Protein 8T0B (pdb70)

Nearest PDB structures (foldseek):
  8t0b-assembly1_A  TM=1.008E+00  e=2.979E-22  Burkholderia pseudomallei
  8t1m-assembly2_B  TM=9.974E-01  e=6.325E-20  Burkholderia pseudomallei
  2zf4-assembly1_B  TM=2.669E-01  e=3.708E+00  Chromobacterium violaceum
  2zf4-assembly3_F  TM=2.488E-01  e=2.697E+00  Chromobacterium violaceum
  2zf3-assembly3_F  TM=2.404E-01  e=3.162E+00  Chromobacterium violaceum

Secondary structure (DSSP, 8-state):
--TTEEEEEEEES---TT--EEEEEEEEETTTTEEEEEEEEEESSSSPEEEEEEEEEEEEEE--EEEEEEEEESS-TTS-PPP-EEEEEEEETTSSEEEEEEEEEETTEEEEEEEEEEEE-/----EEEEEEES---TTS-EEEEEEEEETTTTEEEEEEEEEE-SSSPEEEEEEEEEEEEEE--EEEEEEEEESS-TTS-PPP-EEEEEEEETTSSEEEEEEEEEETTEEEEEEEEEEEE-

Solvent-accessible surface area: 12680 Å² total; per-residue (Å²): 64,66,53,20,13,78,44,17,126,8,64,0,18,62,74,113,135,45,26,37,86,1,21,0,56,2,12,9,23,62,110,68,88,26,4,6,9,86,2,29,2,40,51,101,53,103,116,121,34,114,25,89,5,37,0,42,24,52,32,71,112,119,179,69,73,25,42,7,54,6,66,0,1,112,44,0,72,102,39,153,54,113,45,16,0,91,8,39,2,72,2,135,34,83,15,121,62,13,65,2,37,6,104,19,60,39,150,61,46,96,67,79,19,70,109,13,71,3,49,27,110,78,66,90,34,87,57,29,106,12,58,1,15,61,69,115,140,45,30,28,88,2,24,0,40,3,3,11,30,71,118,64,93,21,4,3,6,83,2,30,1,46,50,95,53,103,121,105,28,118,21,103,5,40,0,32,24,47,43,60,112,125,175,69,68,24,41,8,40,8,66,0,1,104,42,0,78,102,39,154,48,103,45,18,0,90,3,70,2,66,0,125,35,67,12,130,59,12,65,1,37,7,105,13,66,25,153,57,55,85,67,78,20,71,106,12,70,5,48,29,102

Foldseek 3Di:
DDPQKDWWWKWWAQPDAQTKIKIWTWIARRPVQKIWTKIWIWGPDPPTGTDIWTKIFGWDQDPHWIKTWMWTDPPDDVDPGDTFKIKIWTATNVNAKGWMKMWGDDPNDIDIDGTTIMGID/DDDKDWWWKWWAQPDAQTKIKIWTWIADVPQQKIWTKIFIWGPDVVIDTDIWTKIFGWDCDPHWIKTWIWTAHPDDVDPGDTFKTKIFTATNVNAKGWMKMWGDDPHDIDIDGTTIMGID

Sequence (241 aa):
LRVGLFPVRYLVGTGLPGAPQLVLDLMVDTVDHSVVGRAAVSQAVSPPLNFHADVWGSYVFRLAIVQISLQGNQGGPQSNSMITFYGELLLKGDGKTGVASYRYYSNGSWHEVENVPVKADLRVLFPVRYLVGTGLPGAPQLVLDLMVDTVDHSVVGRAAVSQAVSPPLNFHADVWGSYVFRLAIVQISLQGNQGGPQSNSMITFYGELLLKGDGKTGVASYRYYSNGSWHEVENVPVKAD

Organism: Burkholderia pseudomallei (strain K96243) (NCBI:txid272560)

Radius of gyration: 20.26 Å; Cα contacts (8 Å, |Δi|>4): 672; chains: 2; bounding box: 52×37×64 Å

InterPro domains:
  IPR014992 Domain of unknown function DUF1842 [PF08896] (7-124)
  IPR014994 Domain of unknown function DUF1843 [PF08898] (159-210)

Structure (mmCIF, N/CA/C/O backbone):
data_8T0B
#
_entry.id   8T0B
#
_cell.length_a   39.470
_cell.length_b   40.430
_cell.length_c   78.490
_cell.angle_alpha   90.00
_cell.angle_beta   97.01
_cell.angle_gamma   90.00
#
_symmetry.space_group_name_H-M   'P 1 21 1'
#
loop_
_entity.id
_entity.type
_entity.pdbx_description
1 polymer 'DUF1842 domain-containing protein'
2 water water
#
loop_
_atom_site.group_PDB
_atom_site.id
_atom_site.type_symbol
_atom_site.label_atom_id
_atom_site.label_alt_id
_atom_site.label_comp_id
_atom_site.label_asym_id
_atom_site.label_entity_id
_atom_site.label_seq_id
_atom_site.pdbx_PDB_ins_code
_atom_site.Cartn_x
_atom_site.Cartn_y
_atom_site.Cartn_z
_atom_site.occupancy
_atom_site.B_iso_or_equiv
_atom_site.auth_seq_id
_atom_site.auth_comp_id
_atom_site.auth_asym_id
_atom_site.auth_atom_id
_atom_site.pdbx_PDB_model_num
ATOM 1 N N . LEU A 1 5 ? -10.350 -19.671 -17.312 1.00 57.81 5 LEU A N 1
ATOM 2 C CA . LEU A 1 5 ? -10.834 -20.284 -16.078 1.00 57.79 5 LEU A CA 1
ATOM 3 C C . LEU A 1 5 ? -9.715 -20.737 -15.120 1.00 58.23 5 LEU A C 1
ATOM 4 O O . LEU A 1 5 ? -10.009 -21.123 -13.983 1.00 58.33 5 LEU A O 1
ATOM 6 N N . ARG A 1 6 ? -8.451 -20.698 -15.553 1.00 57.08 6 ARG A N 1
ATOM 7 C CA . ARG A 1 6 ? -7.326 -21.059 -14.695 1.00 57.66 6 ARG A CA 1
ATOM 8 C C . ARG A 1 6 ? -6.569 -19.801 -14.266 1.00 57.91 6 ARG A C 1
ATOM 9 O O . ARG A 1 6 ? -6.689 -18.735 -14.879 1.00 57.84 6 ARG A O 1
ATOM 11 N N . VAL A 1 7 ? -5.787 -19.926 -13.194 1.00 57.28 7 VAL A N 1
ATOM 12 C CA . VAL A 1 7 ? -4.997 -18.800 -12.694 1.00 57.37 7 VAL A CA 1
ATOM 13 C C . VAL A 1 7 ? -3.702 -18.703 -13.489 1.00 57.16 7 VAL A C 1
ATOM 14 O O . VAL A 1 7 ? -2.913 -19.650 -13.524 1.00 57.06 7 VAL A O 1
ATOM 18 N N . GLY A 1 8 ? -3.471 -17.548 -14.106 1.00 57.50 8 GLY A N 1
ATOM 19 C CA . GLY A 1 8 ? -2.292 -17.359 -14.929 1.00 57.15 8 GLY A CA 1
ATOM 20 C C . GLY A 1 8 ? -2.533 -16.459 -16.127 1.00 56.48 8 GLY A C 1
ATOM 21 O O . GLY A 1 8 ? -1.641 -16.274 -16.962 1.00 56.31 8 GLY A O 1
ATOM 22 N N . LEU A 1 9 ? -3.730 -15.882 -16.201 1.00 55.76 9 LEU A N 1
ATOM 23 C CA . LEU A 1 9 ? -4.200 -15.107 -17.344 1.00 55.06 9 LEU A CA 1
ATOM 24 C C . LEU A 1 9 ? -4.269 -13.627 -17.006 1.00 54.08 9 LEU A C 1
ATOM 25 O O . LEU A 1 9 ? -4.619 -13.259 -15.880 1.00 53.82 9 LEU A O 1
ATOM 30 N N . PHE A 1 10 ? -3.921 -12.780 -17.974 1.00 52.61 10 PHE A N 1
ATOM 31 C CA . PHE A 1 10 ? -4.203 -11.360 -17.825 1.00 51.33 10 PHE A CA 1
ATOM 32 C C . PHE A 1 10 ? -4.469 -10.729 -19.187 1.00 50.63 10 PHE A C 1
ATOM 33 O O . PHE A 1 10 ? -3.964 -11.214 -20.208 1.00 51.29 10 PHE A O 1
ATOM 41 N N . PRO A 1 11 ? -5.250 -9.653 -19.233 1.00 51.39 11 PRO A N 1
ATOM 42 C CA . PRO A 1 11 ? -5.455 -8.950 -20.496 1.00 51.11 11 PRO A CA 1
ATOM 43 C C . PRO A 1 11 ? -4.411 -7.865 -20.691 1.00 51.06 11 PRO A C 1
ATOM 44 O O . PRO A 1 11 ? -3.767 -7.392 -19.750 1.00 50.93 11 PRO A O 1
ATOM 48 N N . VAL A 1 12 ? -4.271 -7.457 -21.946 1.00 48.48 12 VAL A N 1
ATOM 49 C CA . VAL A 1 12 ? -3.446 -6.314 -22.267 1.00 48.88 12 VAL A CA 1
ATOM 50 C C . VAL A 1 12 ? -3.884 -5.808 -23.625 1.00 49.49 12 VAL A C 1
ATOM 51 O O . VAL A 1 12 ? -4.239 -6.586 -24.517 1.00 49.37 12 VAL A O 1
ATOM 55 N N . ARG A 1 13 ? -3.843 -4.498 -23.770 1.00 48.48 13 ARG A N 1
ATOM 56 C CA . ARG A 1 13 ? -4.210 -3.799 -24.983 1.00 49.12 13 ARG A CA 1
ATOM 57 C C . ARG A 1 13 ? -2.961 -3.121 -25.519 1.00 49.72 13 ARG A C 1
ATOM 58 O O . ARG A 1 13 ? -2.278 -2.394 -24.783 1.00 50.23 13 ARG A O 1
ATOM 66 N N . TYR A 1 14 ? -2.652 -3.361 -26.786 1.00 47.54 14 TYR A N 1
ATOM 67 C CA . TYR A 1 14 ? -1.520 -2.712 -27.428 1.00 47.72 14 TYR A CA 1
ATOM 68 C C . TYR A 1 14 ? -2.012 -1.851 -28.581 1.00 48.36 14 TYR A C 1
ATOM 69 O O . TYR A 1 14 ? -2.813 -2.310 -29.404 1.00 48.27 14 TYR A O 1
ATOM 78 N N . LEU A 1 15 ? -1.512 -0.614 -28.637 1.00 46.71 15 LEU A N 1
ATOM 79 C CA . LEU A 1 15 ? -1.704 0.280 -29.767 1.00 47.23 15 LEU A CA 1
ATOM 80 C C . LEU A 1 15 ? -0.419 0.262 -30.585 1.00 47.25 15 LEU A C 1
ATOM 81 O O . LEU A 1 15 ? 0.642 0.685 -30.104 1.00 47.11 15 LEU A O 1
ATOM 86 N N . VAL A 1 16 ? -0.516 -0.225 -31.813 1.00 45.02 16 VAL A N 1
ATOM 87 C CA . VAL A 1 16 ? 0.637 -0.437 -32.675 1.00 44.90 16 VAL A CA 1
ATOM 88 C C . VAL A 1 16 ? 0.551 0.557 -33.828 1.00 45.47 16 VAL A C 1
ATOM 89 O O . VAL A 1 16 ? -0.409 0.533 -34.604 1.00 46.29 16 VAL A O 1
ATOM 93 N N . GLY A 1 17 ? 1.532 1.435 -33.931 1.00 44.71 17 GLY A N 1
ATOM 94 C CA . GLY A 1 17 ? 1.563 2.402 -35.014 1.00 45.53 17 GLY A CA 1
ATOM 95 C C . GLY A 1 17 ? 2.366 3.639 -34.660 1.00 45.48 17 GLY A C 1
ATOM 96 O O . GLY A 1 17 ? 2.653 3.935 -33.504 1.00 45.47 17 GLY A O 1
ATOM 97 N N . THR A 1 18 ? 2.727 4.389 -35.703 1.00 46.30 18 THR A N 1
ATOM 98 C CA . THR A 1 18 ? 3.446 5.646 -35.513 1.00 46.01 18 THR A CA 1
ATOM 99 C C . THR A 1 18 ? 2.551 6.720 -34.913 1.00 46.14 18 THR A C 1
ATOM 100 O O . THR A 1 18 ? 3.040 7.611 -34.211 1.00 45.99 18 THR A O 1
ATOM 104 N N . GLY A 1 19 ? 1.239 6.623 -35.120 1.00 46.32 19 GLY A N 1
ATOM 105 C CA . GLY A 1 19 ? 0.334 7.629 -34.617 1.00 46.39 19 GLY A CA 1
ATOM 106 C C . GLY A 1 19 ? 0.282 8.886 -35.454 1.00 46.24 19 GLY A C 1
ATOM 107 O O . GLY A 1 19 ? -0.266 9.891 -35.005 1.00 46.12 19 GLY A O 1
ATOM 108 N N . LEU A 1 20 ? 0.874 8.864 -36.622 1.00 46.20 20 LEU A N 1
ATOM 109 C CA . LEU A 1 20 ? 0.949 9.969 -37.565 1.00 46.13 20 LEU A CA 1
ATOM 110 C C . LEU A 1 20 ? -0.336 10.049 -38.381 1.00 46.90 20 LEU A C 1
ATOM 111 O O . LEU A 1 20 ? -0.924 9.016 -38.700 1.00 46.62 20 LEU A O 1
ATOM 116 N N . PRO A 1 21 ? -0.795 11.262 -38.706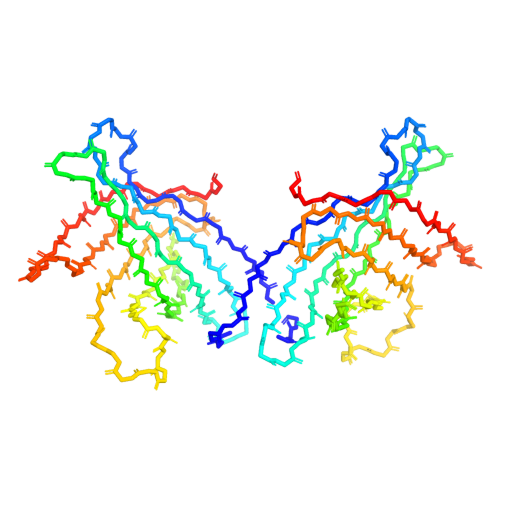 1.00 48.54 21 PRO A N 1
ATOM 117 C CA . PRO A 1 21 ? -1.990 11.409 -39.542 1.00 49.67 21 PRO A CA 1
ATOM 118 C C . PRO A 1 21 ? -1.910 10.558 -40.795 1.00 49.45 21 PRO A C 1
ATOM 119 O O . PRO A 1 21 ? -0.917 10.577 -41.521 1.00 49.43 21 PRO A O 1
ATOM 123 N N . GLY A 1 22 ? -2.959 9.786 -41.045 1.00 49.50 22 GLY A N 1
ATOM 124 C CA . GLY A 1 22 ? -3.014 9.018 -42.263 1.00 49.92 22 GLY A CA 1
ATOM 125 C C . GLY A 1 22 ? -2.283 7.703 -42.216 1.00 50.36 22 GLY A C 1
ATOM 126 O O . GLY A 1 22 ? -2.367 6.937 -43.182 1.00 51.26 22 GLY A O 1
ATOM 127 N N . ALA A 1 23 ? -1.571 7.413 -41.132 1.00 49.61 23 ALA A N 1
ATOM 128 C CA . ALA A 1 23 ? -0.808 6.184 -40.983 1.00 49.97 23 ALA A CA 1
ATOM 129 C C . ALA A 1 23 ? -1.686 5.022 -40.496 1.00 50.35 23 ALA A C 1
ATOM 130 O O . ALA A 1 23 ? -2.690 5.238 -39.812 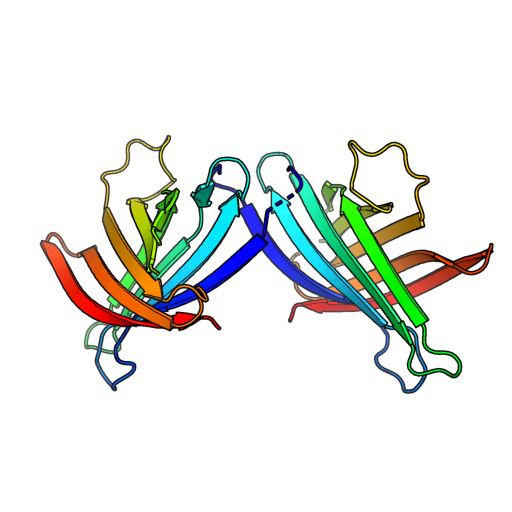1.00 50.05 23 ALA A O 1
ATOM 132 N N . PRO A 1 24 ? -1.321 3.776 -40.812 1.00 50.04 24 PRO A N 1
ATOM 133 C CA . PRO A 1 24 ? -2.114 2.634 -40.330 1.00 50.58 24 PRO A CA 1
ATOM 134 C C . PRO A 1 24 ? -2.070 2.519 -38.814 1.00 49.75 24 PRO A C 1
ATOM 135 O O . PRO A 1 24 ? -1.087 2.892 -38.165 1.00 49.08 24 PRO A O 1
ATOM 139 N N . GLN A 1 25 ? -3.164 2.014 -38.247 1.00 49.30 25 GLN A N 1
ATOM 140 C CA . GLN A 1 25 ? -3.264 1.810 -36.810 1.00 48.93 25 GLN A CA 1
ATOM 141 C C . GLN A 1 25 ? -3.772 0.406 -36.521 1.00 48.99 25 GLN A C 1
ATOM 142 O O . GLN A 1 25 ? -4.834 0.007 -37.017 1.00 49.42 25 GLN A O 1
ATOM 148 N N . LEU A 1 26 ? -3.023 -0.335 -35.704 1.00 45.40 26 LEU A N 1
ATOM 149 C CA . LEU A 1 26 ? -3.421 -1.662 -35.265 1.00 45.14 26 LEU A CA 1
ATOM 150 C C . LEU A 1 26 ? -3.705 -1.625 -33.773 1.00 44.38 26 LEU A C 1
ATOM 151 O O . LEU A 1 26 ? -2.865 -1.189 -32.975 1.00 43.67 26 LEU A O 1
ATOM 156 N N . VAL A 1 27 ? -4.875 -2.110 -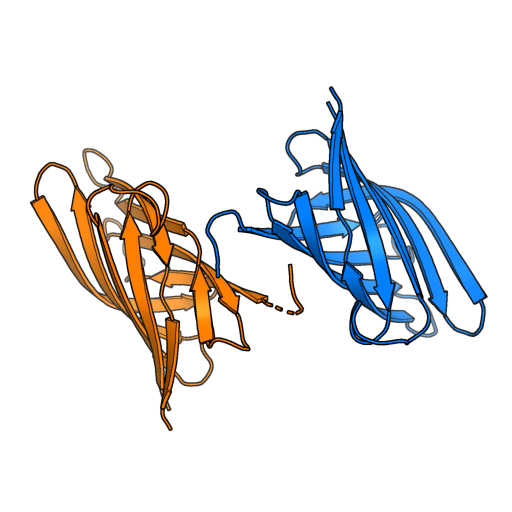33.392 1.00 45.60 27 VAL A N 1
ATOM 157 C CA . VAL A 1 27 ? -5.224 -2.279 -31.992 1.00 44.84 27 VAL A CA 1
ATOM 158 C C . VAL A 1 27 ? -5.324 -3.783 -31.735 1.00 44.50 27 VAL A C 1
ATOM 159 O O . VAL A 1 27 ? -6.033 -4.496 -32.456 1.00 44.77 27 VAL A O 1
ATOM 163 N N . LEU A 1 28 ? -4.563 -4.271 -30.758 1.00 45.11 28 LEU A N 1
ATOM 164 C CA . LEU A 1 28 ? -4.609 -5.669 -30.323 1.00 45.07 28 LEU A CA 1
ATOM 165 C C . LEU A 1 28 ? -5.165 -5.719 -28.913 1.00 44.27 28 LEU A C 1
ATOM 166 O O . LEU A 1 28 ? -4.605 -5.102 -27.996 1.00 43.75 28 LEU A O 1
ATOM 171 N N . ASP A 1 29 ? -6.260 -6.437 -28.753 1.00 47.70 29 ASP A N 1
ATOM 172 C CA . ASP A 1 29 ? -6.819 -6.750 -27.449 1.00 47.26 29 ASP A CA 1
ATOM 173 C C . ASP A 1 29 ? -6.463 -8.214 -27.186 1.00 47.22 29 ASP A C 1
ATOM 174 O O . ASP A 1 29 ? -7.041 -9.115 -27.802 1.00 47.67 29 ASP A O 1
ATOM 179 N N . LEU A 1 30 ? -5.522 -8.449 -26.280 1.00 46.59 30 LEU A N 1
ATOM 180 C CA . LEU A 1 30 ? -4.910 -9.753 -26.102 1.00 47.11 30 LEU A CA 1
ATOM 181 C C . LEU A 1 30 ? -5.219 -10.353 -24.741 1.00 47.00 30 LEU A C 1
ATOM 182 O O . LEU A 1 30 ? -5.398 -9.633 -23.757 1.00 46.30 30 LEU A O 1
ATOM 187 N N . MET A 1 31 ? -5.299 -11.686 -24.713 1.00 51.01 31 MET A N 1
ATOM 188 C CA . MET A 1 31 ? -5.295 -12.482 -23.493 1.00 51.21 31 MET A CA 1
ATOM 189 C C . MET A 1 31 ? -4.023 -13.301 -23.450 1.00 52.15 31 MET A C 1
ATOM 190 O O . MET A 1 31 ? -3.684 -13.969 -24.429 1.00 52.27 31 MET A O 1
ATOM 195 N N . VAL A 1 32 ? -3.337 -13.270 -22.318 1.00 51.33 32 VAL A N 1
ATOM 196 C CA . VAL A 1 32 ? -2.030 -13.899 -22.187 1.00 51.76 32 VAL A CA 1
ATOM 197 C C . VAL A 1 32 ? -2.123 -14.967 -21.109 1.00 52.28 32 VAL A C 1
ATOM 198 O O . VAL A 1 32 ? -2.538 -14.681 -19.983 1.00 52.29 32 VAL A O 1
ATOM 202 N N . ASP A 1 33 ? -1.733 -16.185 -21.445 1.00 53.21 33 ASP A N 1
ATOM 203 C CA . ASP A 1 33 ? -1.663 -17.260 -20.466 1.00 53.91 33 ASP A CA 1
ATOM 204 C C . ASP A 1 33 ? -0.204 -17.428 -20.057 1.00 54.06 33 ASP A C 1
ATOM 205 O O . ASP A 1 33 ? 0.599 -17.977 -20.816 1.00 54.00 33 ASP A O 1
ATOM 210 N N . THR A 1 34 ? 0.139 -16.966 -18.853 1.00 55.16 34 THR A N 1
ATOM 211 C CA . THR A 1 34 ? 1.529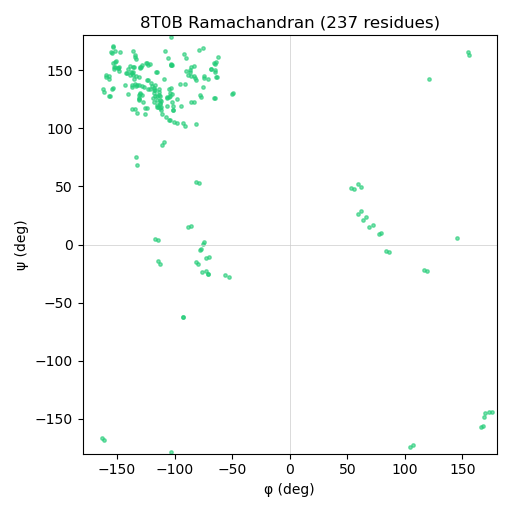 -17.069 -18.406 1.00 55.48 34 THR A CA 1
ATOM 212 C C . THR A 1 34 ? 1.929 -18.484 -18.010 1.00 55.34 34 THR A C 1
ATOM 213 O O . THR A 1 34 ? 3.045 -18.657 -17.528 1.00 55.09 34 THR A O 1
ATOM 217 N N . VAL A 1 35 ? 1.064 -19.485 -18.131 1.00 55.66 35 VAL A N 1
ATOM 218 C CA . VAL A 1 35 ? 1.498 -20.851 -17.853 1.00 55.42 35 VAL A CA 1
ATOM 219 C C . VAL A 1 35 ? 1.949 -21.495 -19.156 1.00 55.08 35 VAL A C 1
ATOM 220 O O . VAL A 1 35 ? 3.125 -21.837 -19.313 1.00 54.83 35 VAL A O 1
ATOM 224 N N . ASP A 1 36 ? 1.030 -21.635 -20.112 1.00 54.46 36 ASP A N 1
ATOM 225 C CA . ASP A 1 36 ? 1.356 -22.226 -21.407 1.00 54.04 36 ASP A CA 1
ATOM 226 C C . ASP A 1 36 ? 2.089 -21.264 -22.334 1.00 53.88 36 ASP A C 1
ATOM 227 O O . ASP A 1 36 ? 2.497 -21.678 -23.424 1.00 53.45 36 ASP A O 1
ATOM 229 N N . HIS A 1 37 ? 2.273 -20.008 -21.930 1.00 52.37 37 HIS A N 1
ATOM 230 C CA . HIS A 1 37 ? 2.845 -18.969 -22.791 1.00 52.38 37 HIS A CA 1
ATOM 231 C C . HIS A 1 37 ? 1.988 -18.713 -24.034 1.00 52.18 37 HIS A C 1
ATOM 232 O O . HIS A 1 37 ? 2.502 -18.337 -25.087 1.00 52.01 37 HIS A O 1
ATOM 239 N N . SER A 1 38 ? 0.679 -18.928 -23.945 1.00 50.57 38 SER A N 1
ATOM 240 C CA . SER A 1 38 ? -0.190 -18.793 -25.107 1.00 50.60 38 SER A CA 1
ATOM 241 C C . SER A 1 38 ? -0.949 -17.475 -25.049 1.00 50.53 38 SER A C 1
ATOM 242 O O . SER A 1 38 ? -1.166 -16.910 -23.975 1.00 50.54 38 SER A O 1
ATOM 245 N N . VAL A 1 39 ? -1.345 -16.986 -26.229 1.00 47.58 39 VAL A N 1
ATOM 246 C CA . VAL A 1 39 ? -1.999 -15.683 -26.382 1.00 47.33 39 VAL A CA 1
ATOM 247 C C . VAL A 1 39 ? -3.204 -15.830 -27.309 1.00 47.36 39 VAL A C 1
ATOM 248 O O . VAL A 1 39 ? -3.125 -16.521 -28.331 1.00 47.40 39 VAL A O 1
ATOM 252 N N . VAL A 1 40 ? -4.318 -15.183 -26.951 1.00 47.20 40 VAL A N 1
ATOM 253 C CA . VAL A 1 40 ? -5.504 -15.140 -27.804 1.00 47.57 40 VAL A CA 1
ATOM 254 C C . VAL A 1 40 ? -6.129 -13.746 -27.733 1.00 46.95 40 VAL A C 1
ATOM 255 O O . VAL A 1 40 ? -5.990 -13.027 -26.736 1.00 46.29 40 VAL A O 1
ATOM 259 N N . GLY A 1 41 ? -6.787 -13.341 -28.816 1.00 44.85 41 GLY A N 1
ATOM 260 C CA . GLY A 1 41 ? -7.469 -12.057 -28.787 1.00 44.60 41 GLY A CA 1
ATOM 261 C C . GLY A 1 41 ? -7.947 -11.593 -30.148 1.00 45.05 41 GLY A C 1
ATOM 262 O O . GLY A 1 41 ? -8.283 -12.403 -31.020 1.00 45.37 41 GLY A O 1
ATOM 263 N N . ARG A 1 42 ? -7.947 -10.267 -30.318 1.00 44.77 42 ARG A N 1
ATOM 264 C CA . ARG A 1 42 ? -8.508 -9.612 -31.491 1.00 45.29 42 ARG A CA 1
ATOM 265 C C . ARG A 1 42 ? -7.549 -8.552 -32.026 1.00 45.85 42 ARG A C 1
ATOM 266 O O . ARG A 1 42 ? -6.856 -7.862 -31.271 1.00 45.07 42 ARG A O 1
ATOM 270 N N . ALA A 1 43 ? -7.549 -8.417 -33.347 1.00 43.83 43 ALA A N 1
ATOM 271 C CA . ALA A 1 43 ? -6.769 -7.426 -34.058 1.00 44.19 43 ALA A CA 1
ATOM 272 C C . ALA A 1 43 ? -7.723 -6.561 -34.862 1.00 45.10 43 ALA A C 1
ATOM 273 O O . ALA A 1 43 ? -8.618 -7.080 -35.543 1.00 45.54 43 ALA A O 1
ATOM 275 N N . ALA A 1 44 ? -7.532 -5.247 -34.791 1.00 45.09 44 ALA A N 1
ATOM 276 C CA . ALA A 1 44 ? -8.286 -4.323 -35.629 1.00 45.91 44 ALA A CA 1
ATOM 277 C C . ALA A 1 44 ? -7.298 -3.369 -36.268 1.00 46.33 44 ALA A C 1
ATOM 278 O O . ALA A 1 44 ? -6.510 -2.730 -35.567 1.00 45.68 44 ALA A O 1
ATOM 280 N N . VAL A 1 45 ? -7.338 -3.285 -37.591 1.00 47.64 45 VAL A N 1
ATOM 281 C CA . VAL A 1 45 ? -6.468 -2.412 -38.357 1.00 48.21 45 VAL A CA 1
ATOM 282 C C . VAL A 1 45 ? -7.350 -1.380 -39.035 1.00 48.56 45 VAL A C 1
ATOM 283 O O . VAL A 1 45 ? -8.306 -1.732 -39.740 1.00 48.84 45 VAL A O 1
ATOM 287 N N . SER A 1 46 ? -7.062 -0.113 -38.798 1.00 51.80 46 SER A N 1
ATOM 288 C CA . SER A 1 46 ? -7.810 0.932 -39.462 1.00 52.05 46 SER A CA 1
ATOM 289 C C . SER A 1 46 ? -6.826 1.976 -39.944 1.00 52.03 46 SER A C 1
ATOM 290 O O . SER A 1 46 ? -5.646 1.974 -39.577 1.00 51.88 46 SER A O 1
ATOM 293 N N . GLN A 1 47 ? -7.326 2.843 -40.811 1.00 54.56 47 GLN A N 1
ATOM 294 C CA . GLN A 1 47 ? -6.538 3.918 -41.377 1.00 54.37 47 GLN A CA 1
ATOM 295 C C . GLN A 1 47 ? -7.524 4.983 -41.812 1.00 54.27 47 GLN A C 1
ATOM 296 O O . GLN A 1 47 ? -8.487 4.674 -42.524 1.00 54.64 47 GLN A O 1
ATOM 302 N N . ALA A 1 48 ? -7.297 6.222 -41.372 1.00 58.89 48 ALA A N 1
ATOM 303 C CA . ALA A 1 48 ? -8.210 7.308 -41.689 1.00 58.64 48 ALA A CA 1
ATOM 304 C C . ALA A 1 48 ? -7.933 7.780 -43.106 1.00 59.26 48 ALA A C 1
ATOM 305 O O . ALA A 1 48 ? -7.715 8.969 -43.347 1.00 59.40 48 ALA A O 1
ATOM 307 N N . VAL A 1 49 ? -7.938 6.847 -44.050 1.00 61.31 49 VAL A N 1
ATOM 308 C CA . VAL A 1 49 ? -7.727 7.177 -45.447 1.00 61.77 49 VAL A CA 1
ATOM 309 C C . VAL A 1 49 ? -9.088 7.138 -46.125 1.00 61.88 49 VAL A C 1
ATOM 310 O O . VAL A 1 49 ? -10.109 6.856 -45.483 1.00 61.53 49 VAL A O 1
ATOM 312 N N . SER A 1 50 ? -9.115 7.444 -47.418 1.00 64.35 50 SER A N 1
ATOM 313 C CA . SER A 1 50 ? -10.304 7.289 -48.236 1.00 64.45 50 SER A CA 1
ATOM 314 C C . SER A 1 50 ? -9.990 6.214 -49.262 1.00 65.32 50 SER A C 1
ATOM 315 O O . SER A 1 50 ? -9.058 6.407 -50.060 1.00 65.89 50 SER A O 1
ATOM 317 N N . PRO A 1 51 ? -10.705 5.067 -49.295 1.00 64.95 51 PRO A N 1
ATOM 318 C CA . PRO A 1 51 ? -11.829 4.609 -48.442 1.00 64.43 51 PRO A CA 1
ATOM 319 C C . PRO A 1 51 ? -11.420 4.146 -47.041 1.00 64.16 51 PRO A C 1
ATOM 320 O O . PRO A 1 51 ? -10.235 4.010 -46.765 1.00 64.46 51 PRO A O 1
ATOM 324 N N . PRO A 1 52 ? -12.379 3.926 -46.133 1.00 63.93 52 PRO A N 1
ATOM 325 C CA . PRO A 1 52 ? -12.013 3.537 -44.767 1.00 63.67 52 PRO A CA 1
ATOM 326 C C . PRO A 1 52 ? -11.564 2.085 -44.702 1.00 64.07 52 PRO A C 1
ATOM 327 O O . PRO A 1 52 ? -12.198 1.187 -45.269 1.00 64.18 52 PRO A O 1
ATOM 331 N N . LEU A 1 53 ? -10.468 1.861 -43.978 1.00 59.90 53 LEU A N 1
ATOM 332 C CA . LEU A 1 53 ? -9.960 0.520 -43.711 1.00 60.05 53 LEU A CA 1
ATOM 333 C C . LEU A 1 53 ? -10.502 0.033 -42.374 1.00 59.22 53 LEU A C 1
ATOM 334 O O . LEU A 1 53 ? -10.216 0.637 -41.331 1.00 58.51 53 LEU A O 1
ATOM 336 N N . ASN A 1 54 ? -11.257 -1.067 -42.381 1.00 57.45 54 ASN A N 1
ATOM 337 C CA . ASN A 1 54 ? -11.750 -1.608 -41.115 1.00 56.96 54 ASN A CA 1
ATOM 338 C C . ASN A 1 54 ? -11.502 -3.125 -41.129 1.00 57.08 54 ASN A C 1
ATOM 339 O O . ASN A 1 54 ? -12.418 -3.927 -41.313 1.00 56.70 54 ASN A O 1
ATOM 344 N N . PHE A 1 55 ? -10.240 -3.514 -40.940 1.00 50.68 55 PHE A N 1
ATOM 345 C CA . PHE A 1 55 ? -9.849 -4.921 -40.958 1.00 50.63 55 PHE A CA 1
ATOM 346 C C . PHE A 1 55 ? -9.927 -5.477 -39.549 1.00 49.86 55 PHE A C 1
ATOM 347 O O . PHE A 1 55 ? -9.485 -4.835 -38.591 1.00 49.83 55 PHE A O 1
ATOM 355 N N . HIS A 1 56 ? -10.457 -6.693 -39.433 1.00 51.65 56 HIS A N 1
ATOM 356 C CA . HIS A 1 56 ? -10.610 -7.347 -38.144 1.00 51.05 56 HIS A CA 1
ATOM 357 C C . HIS A 1 56 ? -10.204 -8.805 -38.269 1.00 51.16 56 HIS A C 1
ATOM 358 O O . HIS A 1 56 ? -10.388 -9.423 -39.319 1.00 51.23 56 HIS A O 1
ATOM 365 N N . ALA A 1 57 ? -9.652 -9.347 -37.184 1.00 48.32 57 ALA A N 1
ATOM 366 C CA . ALA A 1 57 ? -9.286 -10.759 -37.134 1.00 48.34 57 ALA A CA 1
ATOM 367 C C . ALA A 1 57 ? -9.224 -11.226 -35.684 1.00 47.54 57 ALA A C 1
ATOM 368 O O . ALA A 1 57 ? -8.814 -10.462 -34.797 1.00 46.93 57 ALA A O 1
ATOM 370 N N . ASP A 1 58 ? -9.666 -12.474 -35.466 1.00 49.81 58 ASP A N 1
ATOM 371 C CA . ASP A 1 58 ? -9.393 -13.238 -34.252 1.00 49.36 58 ASP A CA 1
ATOM 372 C C . ASP A 1 58 ? -7.965 -13.758 -34.327 1.00 49.84 58 ASP A C 1
ATOM 373 O O . ASP A 1 58 ? -7.579 -14.378 -35.320 1.00 50.34 58 ASP A O 1
ATOM 378 N N . VAL A 1 59 ? -7.171 -13.500 -33.300 1.00 45.05 59 VAL A N 1
ATOM 379 C CA . VAL A 1 59 ? -5.752 -13.821 -33.373 1.00 45.49 59 VAL A CA 1
ATOM 380 C C . VAL A 1 59 ? -5.358 -14.752 -32.238 1.00 44.85 59 VAL A C 1
ATOM 381 O O . VAL A 1 59 ? -5.978 -14.781 -31.174 1.00 44.45 59 VAL A O 1
ATOM 385 N N . TRP A 1 60 ? -4.292 -15.505 -32.477 1.00 46.11 60 TRP A N 1
ATOM 386 C CA . TRP A 1 60 ? -3.720 -16.377 -31.463 1.00 45.72 60 TRP A CA 1
ATOM 387 C C . TRP A 1 60 ? -2.234 -16.529 -31.754 1.00 45.61 60 TRP A C 1
ATOM 388 O O . TRP A 1 60 ? -1.777 -16.325 -32.879 1.00 45.85 60 TRP A O 1
ATOM 399 N N . GLY A 1 61 ? -1.482 -16.881 -30.719 1.00 44.39 61 GLY A N 1
ATOM 400 C CA . GLY A 1 61 ? -0.076 -17.179 -30.887 1.00 44.10 61 GLY A CA 1
ATOM 401 C C . GLY A 1 61 ? 0.590 -17.449 -29.556 1.00 43.85 61 GLY A C 1
ATOM 402 O O . GLY A 1 61 ? -0.031 -18.012 -28.655 1.00 44.16 61 GLY A O 1
ATOM 403 N N . SER A 1 62 ? 1.839 -17.039 -29.395 1.00 46.23 62 SER A N 1
ATOM 404 C CA . SER A 1 62 ? 2.525 -17.325 -28.146 1.00 46.61 62 SER A CA 1
ATOM 405 C C . SER A 1 62 ? 3.590 -16.273 -27.915 1.00 46.70 62 SER A C 1
ATOM 406 O O . SER A 1 62 ? 3.898 -15.464 -28.795 1.00 46.43 62 SER A O 1
ATOM 409 N N . TYR A 1 63 ? 4.152 -16.290 -26.707 1.00 49.53 63 TYR A N 1
ATOM 410 C CA . TYR A 1 63 ? 5.233 -15.387 -26.356 1.00 49.64 63 TYR A CA 1
ATOM 411 C C . TYR A 1 63 ? 6.438 -16.167 -25.855 1.00 50.30 63 TYR A C 1
ATOM 412 O O . TYR A 1 63 ? 6.327 -17.313 -25.410 1.00 49.80 63 TYR A O 1
ATOM 421 N N . VAL A 1 64 ? 7.597 -15.527 -25.980 1.00 50.75 64 VAL A N 1
ATOM 422 C CA . VAL A 1 64 ? 8.894 -16.065 -25.586 1.00 50.99 64 VAL A CA 1
ATOM 423 C C . VAL A 1 64 ? 9.714 -14.912 -25.022 1.00 51.98 64 VAL A C 1
ATOM 424 O O . VAL A 1 64 ? 9.676 -13.797 -25.558 1.00 52.00 64 VAL A O 1
ATOM 428 N N . PHE A 1 65 ? 10.408 -15.165 -23.910 1.00 53.16 65 PHE A N 1
ATOM 429 C CA . PHE A 1 65 ? 11.289 -14.183 -23.296 1.00 53.86 65 PHE A CA 1
ATOM 430 C C . PHE A 1 65 ? 12.748 -14.519 -23.587 1.00 54.63 65 PHE A C 1
ATOM 431 O O . PHE A 1 65 ? 13.179 -15.663 -23.399 1.00 54.07 65 PHE A O 1
ATOM 439 N N . ARG A 1 66 ? 13.495 -13.517 -24.050 1.00 56.15 66 ARG A N 1
ATOM 440 C CA . ARG A 1 66 ? 14.918 -13.627 -24.343 1.00 57.17 66 ARG A CA 1
ATOM 441 C C . ARG A 1 66 ? 15.652 -12.487 -23.635 1.00 58.22 66 ARG A C 1
ATOM 442 O O . ARG A 1 66 ? 15.264 -11.318 -23.761 1.00 58.49 66 ARG A O 1
ATOM 450 N N . LEU A 1 67 ? 16.696 -12.824 -22.875 1.00 57.36 67 LEU A N 1
ATOM 451 C CA . LEU A 1 67 ? 17.472 -11.818 -22.127 1.00 57.54 67 LEU A CA 1
ATOM 452 C C . LEU A 1 67 ? 18.780 -11.466 -22.837 1.00 58.65 67 LEU A C 1
ATOM 453 O O . LEU A 1 67 ? 19.128 -12.047 -23.868 1.00 59.16 67 LEU A O 1
ATOM 458 N N . ALA A 1 78 ? 16.750 -7.516 -22.814 1.00 57.98 78 ALA A N 1
ATOM 459 C CA . ALA A 1 78 ? 15.544 -8.217 -22.394 1.00 56.98 78 ALA A CA 1
ATOM 460 C C . ALA A 1 78 ? 14.359 -7.912 -23.328 1.00 57.24 78 ALA A C 1
ATOM 461 O O . ALA A 1 78 ? 13.855 -6.787 -23.346 1.00 57.41 78 ALA A O 1
ATOM 463 N N . ILE A 1 79 ? 13.907 -8.922 -24.080 1.00 56.18 79 ILE A N 1
ATOM 464 C CA . ILE A 1 79 ? 12.792 -8.804 -25.014 1.00 55.54 79 ILE A CA 1
ATOM 465 C C . ILE A 1 79 ? 11.740 -9.838 -24.641 1.00 54.20 79 ILE A C 1
ATOM 466 O O . ILE A 1 79 ? 12.077 -10.958 -24.252 1.00 53.65 79 ILE A O 1
ATOM 471 N N . VAL A 1 80 ? 10.468 -9.464 -24.756 1.00 54.39 80 VAL A N 1
ATOM 472 C CA . VAL A 1 80 ? 9.368 -10.418 -24.770 1.00 52.83 80 VAL A CA 1
ATOM 473 C C . VAL A 1 80 ? 8.796 -10.392 -26.177 1.00 52.39 80 VAL A C 1
ATOM 474 O O . VAL A 1 80 ? 8.190 -9.394 -26.598 1.00 51.92 80 VAL A O 1
ATOM 478 N N . GLN A 1 81 ? 8.973 -11.490 -26.899 1.00 51.60 81 GLN A N 1
ATOM 479 C CA . GLN A 1 81 ? 8.551 -11.600 -28.285 1.00 50.59 81 GLN A CA 1
ATOM 480 C C . GLN A 1 81 ? 7.208 -12.300 -28.356 1.00 49.60 81 GLN A C 1
ATOM 481 O O . GLN A 1 81 ? 7.053 -13.401 -27.824 1.00 49.84 81 GLN A O 1
ATOM 487 N N . ILE A 1 82 ? 6.240 -11.651 -28.997 1.00 47.12 82 ILE A N 1
ATOM 488 C CA . ILE A 1 82 ? 4.893 -12.187 -29.159 1.00 46.64 82 ILE A CA 1
ATOM 489 C C . ILE A 1 82 ? 4.660 -12.420 -30.643 1.00 46.40 82 ILE A C 1
ATOM 490 O O . ILE A 1 82 ? 4.750 -11.482 -31.446 1.00 45.86 82 ILE A O 1
ATOM 495 N N . SER A 1 83 ? 4.389 -13.669 -31.012 1.00 45.99 83 SER A N 1
ATOM 496 C CA . SER A 1 83 ? 4.014 -14.005 -32.378 1.00 46.17 83 SER A CA 1
ATOM 497 C C . SER A 1 83 ? 2.518 -14.277 -32.442 1.00 46.46 83 SER A C 1
ATOM 498 O O . SER A 1 83 ? 1.983 -15.027 -31.619 1.00 46.68 83 SER A O 1
ATOM 501 N N . LEU A 1 84 ? 1.857 -13.698 -33.440 1.00 44.26 84 LEU A N 1
ATOM 502 C CA . LEU A 1 84 ? 0.416 -13.782 -33.586 1.00 44.94 84 LEU A CA 1
ATOM 503 C C . LEU A 1 84 ? 0.096 -14.088 -35.033 1.00 45.88 84 LEU A C 1
ATOM 504 O O . LEU A 1 84 ? 0.766 -13.588 -35.939 1.00 46.22 84 LEU A O 1
ATOM 509 N N . GLN A 1 85 ? -0.928 -14.909 -35.244 1.00 45.72 85 GLN A N 1
ATOM 510 C CA . GLN A 1 85 ? -1.574 -15.015 -36.536 1.00 46.69 85 GLN A CA 1
ATOM 511 C C . GLN A 1 85 ? -3.071 -14.962 -36.313 1.00 46.90 85 GLN A C 1
ATOM 512 O O . GLN A 1 85 ? -3.552 -15.175 -35.199 1.00 46.38 85 GLN A O 1
ATOM 518 N N . GLY A 1 86 ? -3.809 -14.626 -37.372 1.00 46.74 86 GLY A N 1
ATOM 519 C CA . GLY A 1 86 ? -5.234 -14.419 -37.214 1.00 46.62 86 GLY A CA 1
ATOM 520 C C . GLY A 1 86 ? -6.041 -14.714 -38.459 1.00 46.90 86 GLY A C 1
ATOM 521 O O . GLY A 1 86 ? -5.514 -14.783 -39.568 1.00 47.51 86 GLY A O 1
ATOM 522 N N . ASN A 1 87 ? -7.351 -14.796 -38.261 1.00 51.41 87 ASN A N 1
ATOM 523 C CA . ASN A 1 87 ? -8.312 -15.081 -39.324 1.00 51.75 87 ASN A CA 1
ATOM 524 C C . ASN A 1 87 ? -9.702 -14.650 -38.864 1.00 51.19 87 ASN A C 1
ATOM 525 O O . ASN A 1 87 ? -9.865 -14.012 -37.817 1.00 50.85 87 ASN A O 1
ATOM 530 N N . GLN A 1 88 ? -10.711 -15.060 -39.624 1.00 54.60 88 GLN A N 1
ATOM 531 C CA . GLN A 1 88 ? -12.112 -14.890 -39.247 1.00 54.12 88 GLN A CA 1
ATOM 532 C C . GLN A 1 88 ? -12.558 -16.127 -38.486 1.00 53.36 88 GLN A C 1
ATOM 533 O O . GLN A 1 88 ? -12.872 -17.162 -39.084 1.00 52.83 88 GLN A O 1
ATOM 539 N N . GLY A 1 89 ? -12.625 -16.015 -37.163 1.00 53.97 89 GLY A N 1
ATOM 540 C CA . GLY A 1 89 ? -13.207 -17.048 -36.325 1.00 53.13 89 GLY A CA 1
ATOM 541 C C . GLY A 1 89 ? -12.267 -17.662 -35.309 1.00 53.30 89 GLY A C 1
ATOM 542 O O . GLY A 1 89 ? -12.737 -18.187 -34.294 1.00 52.68 89 GLY A O 1
ATOM 543 N N . GLY A 1 90 ? -10.959 -17.605 -35.523 1.00 53.30 90 GLY A N 1
ATOM 544 C CA . GLY A 1 90 ? -10.041 -18.241 -34.612 1.00 53.40 90 GLY A CA 1
ATOM 545 C C . GLY A 1 90 ? -9.417 -19.505 -35.171 1.00 53.28 90 GLY A C 1
ATOM 546 O O . GLY A 1 90 ? -9.556 -19.841 -36.351 1.00 53.23 90 GLY A O 1
ATOM 547 N N . PRO A 1 91 ? -8.675 -20.212 -34.314 1.00 55.21 91 PRO A N 1
ATOM 548 C CA . PRO A 1 91 ? -7.848 -21.332 -34.797 1.00 55.19 91 PRO A CA 1
ATOM 549 C C . PRO A 1 91 ? -8.627 -22.597 -35.113 1.00 54.94 91 PRO A C 1
ATOM 550 O O . PRO A 1 91 ? -8.136 -23.425 -35.893 1.00 55.01 91 PRO A O 1
ATOM 554 N N . GLN A 1 92 ? -9.805 -22.798 -34.522 1.00 58.46 92 GLN A N 1
ATOM 555 C CA . GLN A 1 92 ? -10.603 -23.962 -34.869 1.00 57.94 92 GLN A CA 1
ATOM 556 C C . GLN A 1 92 ? -11.363 -23.762 -36.171 1.00 57.98 92 GLN A C 1
ATOM 557 O O . GLN A 1 92 ? -11.886 -24.732 -36.729 1.00 57.75 92 GLN A O 1
ATOM 559 N N . SER A 1 93 ? -11.486 -22.523 -36.628 1.00 58.13 93 SER A N 1
ATOM 560 C CA . SER A 1 93 ? -12.007 -22.250 -37.958 1.00 58.31 93 SER A CA 1
ATOM 561 C C . SER A 1 93 ? -10.964 -22.596 -39.010 1.00 58.88 93 SER A C 1
ATOM 562 O O . SER A 1 93 ? -9.766 -22.393 -38.800 1.00 59.21 93 SER A O 1
ATOM 565 N N . ASN A 1 94 ? -11.419 -23.119 -40.145 1.00 62.06 94 ASN A N 1
ATOM 566 C CA . ASN A 1 94 ? -10.561 -23.400 -41.289 1.00 62.27 94 ASN A CA 1
ATOM 567 C C . ASN A 1 94 ? -10.416 -22.219 -42.244 1.00 63.07 94 ASN A C 1
ATOM 568 O O . ASN A 1 94 ? -9.946 -22.413 -43.372 1.00 63.62 94 ASN A O 1
ATOM 573 N N . SER A 1 95 ? -10.798 -21.011 -41.829 1.00 57.91 95 SER A N 1
ATOM 574 C CA . SER A 1 95 ? -10.660 -19.840 -42.695 1.00 58.60 95 SER A CA 1
ATOM 575 C C . SER A 1 95 ? -9.189 -19.491 -42.908 1.00 59.20 95 SER A C 1
ATOM 576 O O . SER A 1 95 ? -8.334 -19.767 -42.060 1.00 59.09 95 SER A O 1
ATOM 579 N N . MET A 1 96 ? -8.893 -18.891 -44.064 1.00 53.77 96 MET A N 1
ATOM 580 C CA . MET A 1 96 ? -7.508 -18.594 -44.398 1.00 54.61 96 MET A CA 1
ATOM 581 C C . MET A 1 96 ? -6.913 -17.589 -43.414 1.00 54.89 96 MET A C 1
ATOM 582 O O . MET A 1 96 ? -7.595 -16.687 -42.919 1.00 54.73 96 MET A O 1
ATOM 587 N N . ILE A 1 97 ? -5.630 -17.762 -43.114 1.00 48.75 97 ILE A N 1
ATOM 588 C CA . ILE A 1 97 ? -4.946 -16.788 -42.281 1.00 49.15 97 ILE A CA 1
ATOM 589 C C . ILE A 1 97 ? -4.891 -15.464 -43.028 1.00 50.07 97 ILE A C 1
ATOM 590 O O . ILE A 1 97 ? -4.430 -15.393 -44.174 1.00 50.99 97 ILE A O 1
ATOM 595 N N . THR A 1 98 ? -5.379 -14.411 -42.379 1.00 47.34 98 THR A N 1
ATOM 596 C CA . THR A 1 98 ? -5.431 -13.068 -42.936 1.00 47.40 98 THR A CA 1
ATOM 597 C C . THR A 1 98 ? -4.572 -12.077 -42.155 1.00 47.14 98 THR A C 1
ATOM 598 O O . THR A 1 98 ? -4.603 -10.876 -42.448 1.00 47.33 98 THR A O 1
ATOM 602 N N . PHE A 1 99 ? -3.823 -12.546 -41.159 1.00 46.11 99 PHE A N 1
ATOM 603 C CA . PHE A 1 99 ? -3.038 -11.673 -40.300 1.00 45.95 99 PHE A CA 1
ATOM 604 C C . PHE A 1 99 ? -1.868 -12.454 -39.723 1.00 45.28 99 PHE A C 1
ATOM 605 O O . PHE A 1 99 ? -2.055 -13.579 -39.248 1.00 44.30 99 PHE A O 1
ATOM 613 N N . TYR A 1 100 ? -0.675 -11.851 -39.773 1.00 45.34 100 TYR A N 1
ATOM 614 C CA . TYR A 1 100 ? 0.514 -12.296 -39.052 1.00 43.45 100 TYR A CA 1
ATOM 615 C C . TYR A 1 100 ? 1.133 -11.089 -38.366 1.00 42.73 100 TYR A C 1
ATOM 616 O O . TYR A 1 100 ? 1.229 -10.022 -38.967 1.00 43.46 100 TYR A O 1
ATOM 625 N N . GLY A 1 101 ? 1.563 -11.259 -37.128 1.00 44.39 101 GLY A N 1
ATOM 626 C CA . GLY A 1 101 ? 2.189 -10.175 -36.397 1.00 43.38 101 GLY A CA 1
ATOM 627 C C . GLY A 1 101 ? 3.329 -10.678 -35.537 1.00 41.94 101 GLY A C 1
ATOM 628 O O . GLY A 1 101 ? 3.289 -11.783 -35.002 1.00 41.66 101 GLY A O 1
ATOM 629 N N . GLU A 1 102 ? 4.340 -9.819 -35.377 1.00 44.24 102 GLU A N 1
ATOM 630 C CA . GLU A 1 102 ? 5.469 -10.083 -34.496 1.00 43.70 102 GLU A CA 1
ATOM 631 C C . GLU A 1 102 ? 5.727 -8.825 -33.682 1.00 43.51 102 GLU A C 1
ATOM 632 O O . GLU A 1 102 ? 6.005 -7.761 -34.247 1.00 43.42 102 GLU A O 1
ATOM 634 N N . LEU A 1 103 ? 5.559 -8.927 -32.369 1.00 45.99 103 LEU A N 1
ATOM 635 C CA . LEU A 1 103 ? 5.805 -7.832 -31.443 1.00 46.25 103 LEU A CA 1
ATOM 636 C C . LEU A 1 103 ? 7.092 -8.104 -30.681 1.00 47.49 103 LEU A C 1
ATOM 637 O O . LEU A 1 103 ? 7.241 -9.159 -30.067 1.00 47.97 103 LEU A O 1
ATOM 642 N N . LEU A 1 104 ? 8.006 -7.158 -30.717 1.00 46.29 104 LEU A N 1
ATOM 643 C CA . LEU A 1 104 ? 9.245 -7.237 -29.954 1.00 48.55 104 LEU A CA 1
ATOM 644 C C . LEU A 1 104 ? 9.132 -6.173 -28.872 1.00 49.96 104 LEU A C 1
ATOM 645 O O . LEU A 1 104 ? 9.570 -5.042 -29.052 1.00 50.32 104 LEU A O 1
ATOM 650 N N . LEU A 1 105 ? 8.508 -6.539 -27.760 1.00 51.83 105 LEU A N 1
ATOM 651 C CA . LEU A 1 105 ? 8.293 -5.632 -26.644 1.00 52.24 105 LEU A CA 1
ATOM 652 C C . LEU A 1 105 ? 9.494 -5.627 -25.703 1.00 53.46 105 LEU A C 1
ATOM 653 O O . LEU A 1 105 ? 10.208 -6.628 -25.559 1.00 53.66 105 LEU A O 1
ATOM 658 N N . LYS A 1 106 ? 9.741 -4.474 -25.085 1.00 55.58 106 LYS A N 1
ATOM 659 C CA . LYS A 1 106 ? 10.692 -4.492 -23.985 1.00 56.41 106 LYS A CA 1
ATOM 660 C C . LYS A 1 106 ? 10.140 -5.355 -22.855 1.00 55.55 106 LYS A C 1
ATOM 661 O O . LYS A 1 106 ? 8.931 -5.579 -22.742 1.00 54.46 106 LYS A O 1
ATOM 667 N N . GLY A 1 107 ? 11.056 -5.844 -22.014 1.00 57.71 107 GLY A N 1
ATOM 668 C CA . GLY A 1 107 ? 10.715 -6.878 -21.044 1.00 56.99 107 GLY A CA 1
ATOM 669 C C . GLY A 1 107 ? 9.573 -6.531 -20.107 1.00 55.84 107 GLY A C 1
ATOM 670 O O . GLY A 1 107 ? 8.906 -7.427 -19.581 1.00 55.18 107 GLY A O 1
ATOM 671 N N . ASP A 1 108 ? 9.350 -5.239 -19.853 1.00 57.59 108 ASP A N 1
ATOM 672 C CA . ASP A 1 108 ? 8.239 -4.855 -18.991 1.00 56.77 108 ASP A CA 1
ATOM 673 C C . ASP A 1 108 ? 6.886 -5.090 -19.652 1.00 55.79 108 ASP A C 1
ATOM 674 O O . ASP A 1 108 ? 5.856 -5.022 -18.968 1.00 54.89 108 ASP A O 1
ATOM 676 N N . GLY A 1 109 ? 6.871 -5.385 -20.953 1.00 56.73 109 GLY A N 1
ATOM 677 C CA . GLY A 1 109 ? 5.640 -5.624 -21.679 1.00 55.78 109 GLY A CA 1
ATOM 678 C C . GLY A 1 109 ? 4.803 -4.401 -21.943 1.00 55.57 109 GLY A C 1
ATOM 679 O O . GLY A 1 109 ? 3.625 -4.537 -22.291 1.00 54.84 109 GLY A O 1
ATOM 680 N N . LYS A 1 110 ? 5.384 -3.204 -21.810 1.00 57.19 110 LYS A N 1
ATOM 681 C CA . LYS A 1 110 ? 4.639 -1.960 -21.938 1.00 56.86 110 LYS A CA 1
ATOM 682 C C . LYS A 1 110 ? 5.022 -1.128 -23.156 1.00 57.08 110 LYS A C 1
ATOM 683 O O . LYS A 1 110 ? 4.236 -0.268 -23.562 1.00 56.99 110 LYS A O 1
ATOM 689 N N . THR A 1 111 ? 6.163 -1.392 -23.786 1.00 52.92 111 THR A N 1
ATOM 690 C CA . THR A 1 111 ? 6.566 -0.608 -24.945 1.00 52.97 111 THR A CA 1
ATOM 691 C C . THR A 1 111 ? 7.417 -1.491 -25.842 1.00 53.40 111 THR A C 1
ATOM 692 O O . THR A 1 111 ? 7.987 -2.484 -25.390 1.00 54.40 111 THR A O 1
ATOM 696 N N . GLY A 1 112 ? 7.492 -1.135 -27.120 1.00 48.79 112 GLY A N 1
ATOM 697 C CA . GLY A 1 112 ? 8.360 -1.875 -28.021 1.00 49.22 112 GLY A CA 1
ATOM 698 C C . GLY A 1 112 ? 8.091 -1.534 -29.475 1.00 47.92 112 GLY A C 1
ATOM 699 O O . GLY A 1 112 ? 7.624 -0.437 -29.800 1.00 47.28 112 GLY A O 1
ATOM 700 N N . VAL A 1 113 ? 8.455 -2.477 -30.345 1.00 47.12 113 VAL A N 1
ATOM 701 C CA . VAL A 1 113 ? 8.310 -2.324 -31.786 1.00 45.97 113 VAL A CA 1
ATOM 702 C C . VAL A 1 113 ? 7.575 -3.548 -32.319 1.00 44.95 113 VAL A C 1
ATOM 703 O O . VAL A 1 113 ? 7.585 -4.616 -31.709 1.00 45.32 113 VAL A O 1
ATOM 707 N N . ALA A 1 114 ? 6.899 -3.376 -33.454 1.00 43.68 114 ALA A N 1
ATOM 708 C CA . ALA A 1 114 ? 6.091 -4.454 -34.002 1.00 43.38 114 ALA A CA 1
ATOM 709 C C . ALA A 1 114 ? 6.066 -4.360 -35.515 1.00 43.39 114 ALA A C 1
ATOM 710 O O . ALA A 1 114 ? 6.227 -3.280 -36.086 1.00 43.47 114 ALA A O 1
ATOM 712 N N . SER A 1 115 ? 5.889 -5.517 -36.156 1.00 42.46 115 SER A N 1
ATOM 713 C CA . SER A 1 115 ? 5.598 -5.583 -37.576 1.00 43.01 115 SER A CA 1
ATOM 714 C C . SER A 1 115 ? 4.386 -6.484 -37.778 1.00 43.94 115 SER A C 1
ATOM 715 O O . SER A 1 115 ? 4.142 -7.400 -36.994 1.00 43.81 115 SER A O 1
ATOM 718 N N . TYR A 1 116 ? 3.627 -6.228 -38.841 1.00 41.09 116 TYR A N 1
ATOM 719 C CA . TYR A 1 116 ? 2.484 -7.069 -39.130 1.00 42.94 116 TYR A CA 1
ATOM 720 C C . TYR A 1 116 ? 2.180 -7.014 -40.619 1.00 45.10 116 TYR A C 1
ATOM 721 O O . TYR A 1 116 ? 2.678 -6.151 -41.344 1.00 45.11 116 TYR A O 1
ATOM 730 N N . ARG A 1 117 ? 1.371 -7.979 -41.058 1.00 46.01 117 ARG A N 1
ATOM 731 C CA . ARG A 1 117 ? 0.865 -8.119 -42.415 1.00 48.27 117 ARG A CA 1
ATOM 732 C C . ARG A 1 117 ? -0.608 -8.484 -42.330 1.00 48.49 117 ARG A C 1
ATOM 733 O O . ARG A 1 117 ? -0.992 -9.339 -41.530 1.00 48.07 117 ARG A O 1
ATOM 741 N N . TYR A 1 118 ? -1.436 -7.848 -43.148 1.00 49.94 118 TYR A N 1
ATOM 742 C CA . TYR A 1 118 ? -2.848 -8.190 -43.148 1.00 49.53 118 TYR A CA 1
ATOM 743 C C . TYR A 1 118 ? -3.347 -8.291 -44.583 1.00 50.40 118 TYR A C 1
ATOM 744 O O . TYR A 1 118 ? -2.814 -7.654 -45.496 1.00 51.06 118 TYR A O 1
ATOM 753 N N . TYR A 1 119 ? -4.382 -9.101 -44.771 1.00 51.25 119 TYR A N 1
ATOM 754 C CA . TYR A 1 119 ? -4.921 -9.360 -46.096 1.00 51.75 119 TYR A CA 1
ATOM 755 C C . TYR A 1 119 ? -6.201 -8.564 -46.310 1.00 51.21 119 TYR A C 1
ATOM 756 O O . TYR A 1 119 ? -7.113 -8.600 -45.477 1.00 50.14 119 TYR A O 1
ATOM 765 N N . SER A 1 120 ? -6.259 -7.851 -47.433 1.00 53.95 120 SER A N 1
ATOM 766 C CA . SER A 1 120 ? -7.368 -6.951 -47.723 1.00 53.47 120 SER A CA 1
ATOM 767 C C . SER A 1 120 ? -7.380 -6.641 -49.210 1.00 54.27 120 SER A C 1
ATOM 768 O O . SER A 1 120 ? -6.328 -6.342 -49.781 1.00 55.18 120 SER A O 1
ATOM 771 N N . ASN A 1 121 ? -8.561 -6.715 -49.833 1.00 55.47 121 ASN A N 1
ATOM 772 C CA . ASN A 1 121 ? -8.714 -6.410 -51.258 1.00 55.74 121 ASN A CA 1
ATOM 773 C C . ASN A 1 121 ? -7.789 -7.263 -52.116 1.00 56.53 121 ASN A C 1
ATOM 774 O O . ASN A 1 121 ? -7.088 -6.767 -53.000 1.00 57.46 121 ASN A O 1
ATOM 779 N N . GLY A 1 122 ? -7.782 -8.561 -51.846 1.00 54.22 122 GLY A N 1
ATOM 780 C CA . GLY A 1 122 ? -6.985 -9.461 -52.652 1.00 54.40 122 GLY A CA 1
ATOM 781 C C . GLY A 1 122 ? -5.489 -9.239 -52.587 1.00 55.33 122 GLY A C 1
ATOM 782 O O . GLY A 1 122 ? -4.770 -9.697 -53.477 1.00 55.95 122 GLY A O 1
ATOM 783 N N . SER A 1 123 ? -4.983 -8.584 -51.543 1.00 53.71 123 SER A N 1
ATOM 784 C CA . SER A 1 123 ? -3.546 -8.355 -51.459 1.00 54.53 123 SER A CA 1
ATOM 785 C C . SER A 1 123 ? -3.099 -8.223 -50.011 1.00 54.36 123 SER A C 1
ATOM 786 O O . SER A 1 123 ? -3.865 -7.822 -49.128 1.00 53.66 123 SER A O 1
ATOM 789 N N . TRP A 1 124 ? -1.845 -8.576 -49.785 1.00 52.65 124 TRP A N 1
ATOM 790 C CA . TRP A 1 124 ? -1.224 -8.431 -48.484 1.00 52.31 124 TRP A CA 1
ATOM 791 C C . TRP A 1 124 ? -0.660 -7.026 -48.336 1.00 52.57 124 TRP A C 1
ATOM 792 O O . TRP A 1 124 ? -0.189 -6.418 -49.299 1.00 53.11 124 TRP A O 1
ATOM 803 N N . HIS A 1 125 ? -0.726 -6.512 -47.116 1.00 52.64 125 HIS A N 1
ATOM 804 C CA . HIS A 1 125 ? -0.214 -5.191 -46.789 1.00 52.01 125 HIS A CA 1
ATOM 805 C C . HIS A 1 125 ? 0.656 -5.356 -45.556 1.00 50.82 125 HIS A C 1
ATOM 806 O O . HIS A 1 125 ? 0.225 -5.969 -44.575 1.00 50.50 125 HIS A O 1
ATOM 813 N N . GLU A 1 126 ? 1.877 -4.841 -45.607 1.00 49.68 126 GLU A N 1
ATOM 814 C CA . GLU A 1 126 ? 2.821 -5.030 -44.517 1.00 47.83 126 GLU A CA 1
ATOM 815 C C . GLU A 1 126 ? 3.186 -3.685 -43.902 1.00 46.05 126 GLU A C 1
ATOM 816 O O . GLU A 1 126 ? 3.399 -2.694 -44.605 1.00 46.02 126 GLU A O 1
ATOM 818 N N . VAL A 1 127 ? 3.226 -3.672 -42.578 1.00 45.91 127 VAL A N 1
ATOM 819 C CA . VAL A 1 127 ? 3.600 -2.523 -41.769 1.00 44.37 127 VAL A CA 1
ATOM 820 C C . VAL A 1 127 ? 4.750 -3.001 -40.896 1.00 42.73 127 VAL A C 1
ATOM 821 O O . VAL A 1 127 ? 4.574 -3.934 -40.112 1.00 41.97 127 VAL A O 1
ATOM 825 N N . GLU A 1 128 ? 5.929 -2.407 -41.055 1.00 46.35 128 GLU A N 1
ATOM 826 C CA . GLU A 1 128 ? 7.140 -2.937 -40.437 1.00 45.23 128 GLU A CA 1
ATOM 827 C C . GLU A 1 128 ? 7.730 -1.929 -39.457 1.00 44.70 128 GLU A C 1
ATOM 828 O O . GLU A 1 128 ? 7.779 -0.731 -39.747 1.00 44.97 128 GLU A O 1
ATOM 830 N N . ASN A 1 129 ? 8.113 -2.424 -38.278 1.00 45.46 129 ASN A N 1
ATOM 831 C CA . ASN A 1 129 ? 8.937 -1.710 -37.292 1.00 45.80 129 ASN A CA 1
ATOM 832 C C . ASN A 1 129 ? 8.278 -0.433 -36.771 1.00 46.02 129 ASN A C 1
ATOM 833 O O . ASN A 1 129 ? 8.910 0.613 -36.671 1.00 46.57 129 ASN A O 1
ATOM 838 N N . VAL A 1 130 ? 7.024 -0.547 -36.354 1.00 44.12 130 VAL A N 1
ATOM 839 C CA . VAL A 1 130 ? 6.292 0.601 -35.843 1.00 44.41 130 VAL A CA 1
ATOM 840 C C . VAL A 1 130 ? 6.225 0.531 -34.318 1.00 44.45 130 VAL A C 1
ATOM 841 O O . VAL A 1 130 ? 6.267 -0.567 -33.747 1.00 44.03 130 VAL A O 1
ATOM 845 N N . PRO A 1 131 ? 6.087 1.666 -33.625 1.00 44.59 131 PRO A N 1
ATOM 846 C CA . PRO A 1 131 ? 6.089 1.643 -32.155 1.00 44.83 131 PRO A CA 1
ATOM 847 C C . PRO A 1 131 ? 4.896 0.888 -31.576 1.00 44.40 131 PRO A C 1
ATOM 848 O O . PRO A 1 131 ? 3.837 0.754 -32.196 1.00 44.13 131 PRO A O 1
ATOM 852 N N . VAL A 1 132 ? 5.083 0.396 -30.351 1.00 46.13 132 VAL A N 1
ATOM 853 C CA . VAL A 1 132 ? 4.041 -0.273 -29.579 1.00 45.72 132 VAL A CA 1
ATOM 854 C C . VAL A 1 132 ? 3.951 0.369 -28.209 1.00 46.47 132 VAL A C 1
ATOM 855 O O . VAL A 1 132 ? 4.975 0.549 -27.540 1.00 47.18 132 VAL A O 1
ATOM 859 N N . LYS A 1 133 ? 2.722 0.611 -27.752 1.00 48.38 133 LYS 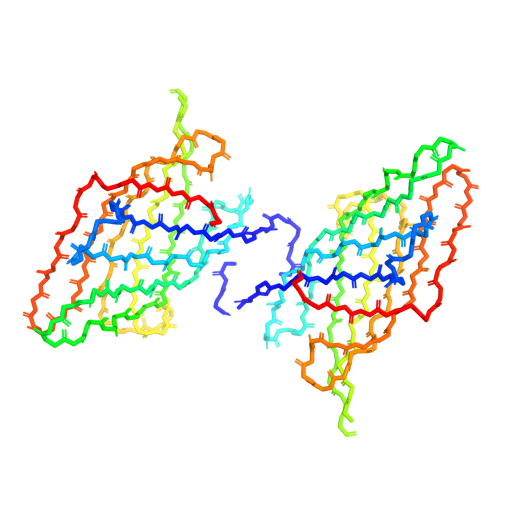A N 1
ATOM 860 C CA . LYS A 1 133 ? 2.452 1.042 -26.391 1.00 49.09 133 LYS A CA 1
ATOM 861 C C . LYS A 1 133 ? 1.265 0.260 -25.832 1.00 48.76 133 LYS A C 1
ATOM 862 O O . LYS A 1 133 ? 0.378 -0.174 -26.573 1.00 48.26 133 LYS A O 1
ATOM 864 N N . ALA A 1 134 ? 1.286 0.027 -24.523 1.00 53.08 134 ALA A N 1
ATOM 865 C CA . ALA A 1 134 ? 0.136 -0.516 -23.815 1.00 52.70 134 ALA A CA 1
ATOM 866 C C . ALA A 1 134 ? -0.749 0.626 -23.328 1.00 53.50 134 ALA A C 1
ATOM 867 O O . ALA A 1 134 ? -0.265 1.733 -23.065 1.00 54.08 134 ALA A O 1
ATOM 869 N N . ASP A 1 135 ? -2.058 0.366 -23.24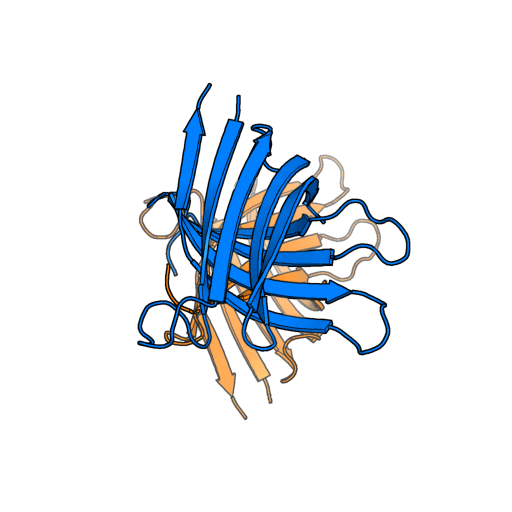7 1.00 54.89 135 ASP A N 1
ATOM 870 C CA . ASP A 1 135 ? -3.036 1.426 -22.940 1.00 55.27 135 ASP A CA 1
ATOM 871 C C . ASP A 1 135 ? -3.005 2.519 -24.013 1.00 56.18 135 ASP A C 1
ATOM 872 O O . ASP A 1 135 ? -3.612 3.592 -23.860 1.00 56.65 135 ASP A O 1
ATOM 874 N N . LEU B 1 5 ? -6.684 -19.729 -23.274 1.00 61.35 5 LEU B N 1
ATOM 875 C CA . LEU B 1 5 ? -6.169 -20.280 -24.529 1.00 61.18 5 LEU B CA 1
ATOM 876 C C . LEU B 1 5 ? -7.251 -20.488 -25.613 1.00 60.78 5 LEU B C 1
ATOM 877 O O . LEU B 1 5 ? -6.921 -20.729 -26.775 1.00 60.72 5 LEU B O 1
ATOM 879 N N . ARG B 1 6 ? -8.525 -20.358 -25.252 1.00 61.33 6 ARG B N 1
ATOM 880 C CA . ARG B 1 6 ? -9.638 -20.514 -26.183 1.00 61.28 6 ARG B CA 1
ATOM 881 C C . ARG B 1 6 ? -10.298 -19.168 -26.491 1.00 61.21 6 ARG B C 1
ATOM 882 O O . ARG B 1 6 ? -10.050 -18.147 -25.838 1.00 61.35 6 ARG B O 1
ATOM 884 N N . VAL B 1 7 ? -11.123 -19.172 -27.537 1.00 62.31 7 VAL B N 1
ATOM 885 C CA . VAL B 1 7 ? -11.906 -17.995 -27.904 1.00 62.40 7 VAL B CA 1
ATOM 886 C C . VAL B 1 7 ? -13.162 -17.891 -27.035 1.00 62.02 7 VAL B C 1
ATOM 887 O O . VAL B 1 7 ? -13.582 -18.861 -26.395 1.00 61.79 7 VAL B O 1
ATOM 891 N N . LEU B 1 9 ? -13.323 -15.800 -24.648 1.00 58.49 9 LEU B N 1
ATOM 892 C CA . LEU B 1 9 ? -12.819 -15.061 -23.488 1.00 58.25 9 LEU B CA 1
ATOM 893 C C . LEU B 1 9 ? -12.846 -13.547 -23.697 1.00 57.54 9 LEU B C 1
ATOM 894 O O . LEU B 1 9 ? -12.592 -13.051 -24.793 1.00 57.65 9 LEU B O 1
ATOM 899 N N . PHE B 1 10 ? -13.173 -12.807 -22.644 1.00 57.20 10 PHE B N 1
ATOM 900 C CA . PHE B 1 10 ? -12.998 -11.366 -22.681 1.00 56.45 10 PHE B CA 1
ATOM 901 C C . PHE B 1 10 ? -12.700 -10.884 -21.276 1.00 55.58 10 PHE B C 1
ATOM 902 O O . PHE B 1 10 ? -13.137 -11.503 -20.300 1.00 55.46 10 PHE B O 1
ATOM 910 N N . PRO B 1 11 ? -11.979 -9.784 -21.135 1.00 53.97 11 PRO B N 1
ATOM 911 C CA . PRO B 1 11 ? -11.745 -9.218 -19.812 1.00 53.25 11 PRO B CA 1
ATOM 912 C C . PRO B 1 11 ? -12.796 -8.179 -19.457 1.00 53.29 11 PRO B C 1
ATOM 913 O O . PRO B 1 11 ? -13.528 -7.674 -20.306 1.00 53.98 11 PRO B O 1
ATOM 917 N N . VAL B 1 12 ? -12.852 -7.865 -18.166 1.00 50.31 12 VAL B N 1
ATOM 918 C CA . VAL B 1 12 ? -13.656 -6.752 -17.687 1.00 50.85 12 VAL B CA 1
ATOM 919 C C . VAL B 1 12 ? -13.069 -6.321 -16.355 1.00 50.79 12 VAL B C 1
ATOM 920 O O . VAL B 1 12 ? -12.528 -7.140 -15.604 1.00 50.10 12 VAL B O 1
ATOM 924 N N . ARG B 1 13 ? -13.118 -5.018 -16.094 1.00 48.70 13 ARG B N 1
ATOM 925 C CA . ARG B 1 13 ? -12.601 -4.428 -14.871 1.00 49.08 13 ARG B CA 1
ATOM 926 C C . ARG B 1 13 ? -13.756 -3.774 -14.129 1.00 50.59 13 ARG B C 1
ATOM 927 O O . ARG B 1 13 ? -14.546 -3.034 -14.736 1.00 52.18 13 ARG B O 1
ATOM 935 N N . TYR B 1 14 ? -13.893 -4.076 -12.838 1.00 47.09 14 TYR B N 1
ATOM 936 C CA . TYR B 1 14 ? -14.957 -3.497 -12.027 1.00 48.66 14 TYR B CA 1
ATOM 937 C C . TYR B 1 14 ? -14.394 -2.689 -10.866 1.00 48.74 14 TYR B C 1
ATOM 938 O O . TYR B 1 14 ? -13.460 -3.125 -10.185 1.00 47.39 14 TYR B O 1
ATOM 947 N N . LEU B 1 15 ? -14.976 -1.514 -10.645 1.00 46.02 15 LEU B N 1
ATOM 948 C CA . LEU B 1 15 ? -14.707 -0.694 -9.475 1.00 45.83 15 LEU B CA 1
ATOM 949 C C . LEU B 1 15 ? -15.843 -0.866 -8.475 1.00 45.95 15 LEU B C 1
ATOM 950 O O . LEU B 1 15 ? -16.986 -0.493 -8.757 1.00 47.23 15 LEU B O 1
ATOM 955 N N . VAL B 1 16 ? -15.532 -1.419 -7.309 1.00 43.51 16 VAL B N 1
ATOM 956 C CA . VAL B 1 16 ? -16.539 -1.722 -6.302 1.00 43.33 16 VAL B CA 1
ATOM 957 C C . VAL B 1 16 ? -16.313 -0.797 -5.111 1.00 43.60 16 VAL B C 1
ATOM 958 O O . VAL B 1 16 ? -15.271 -0.872 -4.445 1.00 43.02 16 VAL B O 1
ATOM 962 N N . GLY B 1 17 ? -17.275 0.074 -4.845 1.00 41.54 17 GLY B N 1
ATOM 963 C CA . GLY B 1 17 ? -17.162 0.980 -3.715 1.00 42.08 17 GLY B CA 1
ATOM 964 C C . GLY B 1 17 ? -17.971 2.246 -3.912 1.00 43.36 17 GLY B C 1
ATOM 965 O O . GLY B 1 17 ? -18.431 2.569 -5.008 1.00 44.22 17 GLY B O 1
ATOM 966 N N . THR B 1 18 ? -18.155 2.964 -2.801 1.00 41.68 18 THR B N 1
ATOM 967 C CA . THR B 1 18 ? -18.857 4.240 -2.870 1.00 42.56 18 THR B CA 1
ATOM 968 C C . THR B 1 18 ? -18.015 5.300 -3.554 1.00 42.73 18 THR B C 1
ATOM 969 O O . THR B 1 18 ? -18.560 6.239 -4.123 1.00 43.26 18 THR B O 1
ATOM 973 N N . GLY B 1 19 ? -16.693 5.161 -3.521 1.00 44.14 19 GLY B N 1
ATOM 974 C CA . GLY B 1 19 ? -15.817 6.130 -4.121 1.00 43.82 19 GLY B CA 1
ATOM 975 C C . GLY B 1 19 ? -15.635 7.383 -3.295 1.00 43.79 19 GLY B C 1
ATOM 976 O O . GLY B 1 19 ? -15.072 8.355 -3.791 1.00 43.87 19 GLY B O 1
ATOM 977 N N . LEU B 1 20 ? -16.125 7.393 -2.075 1.00 43.50 20 LEU B N 1
ATOM 978 C CA . LEU B 1 20 ? -16.046 8.499 -1.140 1.00 44.79 20 LEU B CA 1
ATOM 979 C C . LEU B 1 20 ? -14.679 8.492 -0.446 1.00 45.20 20 LEU B C 1
ATOM 980 O O . LEU B 1 20 ? -14.136 7.419 -0.158 1.00 44.35 20 LEU B O 1
ATOM 985 N N . PRO B 1 21 ? -14.087 9.656 -0.207 1.00 46.65 21 PRO B N 1
ATOM 986 C CA . PRO B 1 21 ? -12.809 9.715 0.515 1.00 47.36 21 PRO B CA 1
ATOM 987 C C . PRO B 1 21 ? -12.828 8.897 1.796 1.00 47.14 21 PRO B C 1
ATOM 988 O O . PRO B 1 21 ? -13.734 9.022 2.622 1.00 47.45 21 PRO B O 1
ATOM 992 N N . GLY B 1 22 ? -11.805 8.053 1.969 1.00 46.73 22 GLY B N 1
ATOM 993 C CA . GLY B 1 22 ? -11.652 7.271 3.177 1.00 46.76 22 GLY B CA 1
ATOM 994 C C . GLY B 1 22 ? -12.393 5.957 3.184 1.00 45.43 22 GLY B C 1
ATOM 995 O O . GLY B 1 22 ? -12.220 5.166 4.125 1.00 45.23 22 GLY B O 1
ATOM 996 N N . ALA B 1 23 ? -13.216 5.693 2.159 1.00 45.09 23 ALA B N 1
ATOM 997 C CA . ALA B 1 23 ? -13.957 4.454 2.026 1.00 44.19 23 ALA B CA 1
ATOM 998 C C . ALA B 1 23 ? -13.107 3.383 1.353 1.00 44.11 23 ALA B C 1
ATOM 999 O O . ALA B 1 23 ? -12.224 3.693 0.538 1.00 43.86 23 ALA B O 1
ATOM 1001 N N . PRO B 1 24 ? -13.387 2.110 1.641 1.00 44.95 24 PRO B N 1
ATOM 1002 C CA . PRO B 1 24 ? -12.669 1.045 0.949 1.00 44.74 24 PRO B CA 1
ATOM 1003 C C . PRO B 1 24 ? -13.006 1.069 -0.529 1.00 44.71 24 PRO B C 1
ATOM 1004 O O . PRO B 1 24 ? -14.057 1.555 -0.940 1.00 44.80 24 PRO B O 1
ATOM 1008 N N . GLN B 1 25 ? -12.039 0.637 -1.322 1.00 46.40 25 GLN B N 1
ATOM 1009 C CA . GLN B 1 25 ? -12.151 0.516 -2.765 1.00 46.26 25 GLN B CA 1
ATOM 1010 C C . GLN B 1 25 ? -11.665 -0.869 -3.154 1.00 45.23 25 GLN B C 1
ATOM 1011 O O . GLN B 1 25 ? -10.572 -1.270 -2.742 1.00 45.26 25 GLN B O 1
ATOM 1017 N N . LEU B 1 26 ? -12.475 -1.594 -3.926 1.00 43.41 26 LEU B N 1
ATOM 1018 C CA . LEU B 1 26 ? -12.107 -2.893 -4.485 1.00 42.65 26 LEU B CA 1
ATOM 1019 C C . LEU B 1 26 ? -12.007 -2.761 -6.002 1.00 42.58 26 LEU B C 1
ATOM 1020 O O . LEU B 1 26 ? -12.919 -2.231 -6.655 1.00 42.93 26 LEU B O 1
ATOM 1025 N N . VAL B 1 27 ? -10.888 -3.209 -6.552 1.00 43.76 27 VAL B N 1
ATOM 1026 C CA . VAL B 1 27 ? -10.704 -3.297 -7.990 1.00 43.73 27 VAL B CA 1
ATOM 1027 C C . VAL B 1 27 ? -10.641 -4.768 -8.343 1.00 42.95 27 VAL B C 1
ATOM 1028 O O . VAL B 1 27 ? -9.817 -5.505 -7.791 1.00 42.85 27 VAL B O 1
ATOM 1032 N N . LEU B 1 28 ? -11.520 -5.197 -9.239 1.00 44.59 28 LEU B N 1
ATOM 1033 C CA . LEU B 1 28 ? -11.503 -6.559 -9.752 1.00 44.36 28 LEU B CA 1
ATOM 1034 C C . LEU B 1 28 ? -11.113 -6.504 -11.217 1.00 44.30 28 LEU B C 1
ATOM 1035 O O . LEU B 1 28 ? -11.777 -5.830 -12.010 1.00 44.60 28 LEU B O 1
ATOM 1040 N N . ASP B 1 29 ? -10.028 -7.185 -11.561 1.00 48.13 29 ASP B N 1
ATOM 1041 C CA . ASP B 1 29 ? -9.634 -7.421 -12.946 1.00 48.05 29 ASP B CA 1
ATOM 1042 C C . ASP B 1 29 ? -9.958 -8.870 -13.261 1.00 48.52 29 ASP B C 1
ATOM 1043 O O . ASP B 1 29 ? -9.277 -9.778 -12.780 1.00 49.34 29 ASP B O 1
ATOM 1048 N N . LEU B 1 30 ? -10.993 -9.084 -14.055 1.00 47.82 30 LEU B N 1
ATOM 1049 C CA . LEU B 1 30 ? -11.547 -10.411 -14.236 1.00 48.48 30 LEU B CA 1
ATOM 1050 C C . LEU B 1 30 ? -11.394 -10.861 -15.680 1.00 48.83 30 LEU B C 1
ATOM 1051 O O . LEU B 1 30 ? -11.399 -10.046 -16.609 1.00 48.46 30 LEU B O 1
ATOM 1056 N N . MET B 1 31 ? -11.238 -12.173 -15.854 1.00 52.01 31 MET B N 1
ATOM 1057 C CA . MET B 1 31 ? -11.313 -12.819 -17.153 1.00 52.50 31 MET B CA 1
ATOM 1058 C C . MET B 1 31 ? -12.544 -13.715 -17.180 1.00 53.03 31 MET B C 1
ATOM 1059 O O . MET B 1 31 ? -12.794 -14.464 -16.227 1.00 53.42 31 MET B O 1
ATOM 1063 N N . VAL B 1 32 ? -13.316 -13.645 -18.262 1.00 54.92 32 VAL B N 1
ATOM 1064 C CA . VAL B 1 32 ? -14.611 -14.311 -18.327 1.00 55.25 32 VAL B CA 1
ATOM 1065 C C . VAL B 1 32 ? -14.576 -15.354 -19.433 1.00 56.32 32 VAL B C 1
ATOM 1066 O O . VAL B 1 32 ? -14.232 -15.046 -20.580 1.00 56.50 32 VAL B O 1
ATOM 1070 N N . ASP B 1 33 ? -14.947 -16.574 -19.089 1.00 57.32 33 ASP B N 1
ATOM 1071 C CA . ASP B 1 33 ? -15.074 -17.663 -20.044 1.00 57.51 33 ASP B CA 1
ATOM 1072 C C . ASP B 1 33 ? -16.553 -17.747 -20.385 1.00 57.18 33 ASP B C 1
ATOM 1073 O O . ASP B 1 33 ? -17.355 -18.218 -19.575 1.00 57.03 33 ASP B O 1
ATOM 1078 N N . THR B 1 34 ? -16.920 -17.268 -21.579 1.00 58.99 34 THR B N 1
ATOM 1079 C CA . THR B 1 34 ? -18.327 -17.236 -21.976 1.00 58.61 34 THR B CA 1
ATOM 1080 C C . THR B 1 34 ? -18.879 -18.595 -22.363 1.00 58.42 34 THR B C 1
ATOM 1081 O O . THR B 1 34 ? -20.054 -18.665 -22.724 1.00 58.25 34 THR B O 1
ATOM 1085 N N . VAL B 1 35 ? -18.086 -19.664 -22.299 1.00 58.40 35 VAL B N 1
ATOM 1086 C CA . VAL B 1 35 ? -18.589 -21.015 -22.567 1.00 58.13 35 VAL B CA 1
ATOM 1087 C C . VAL B 1 35 ? -19.014 -21.656 -21.251 1.00 57.98 35 VAL B C 1
ATOM 1088 O O . VAL B 1 35 ? -20.194 -21.950 -21.047 1.00 57.49 35 VAL B O 1
ATOM 1092 N N . ASP B 1 36 ? -18.057 -21.832 -20.334 1.00 56.67 36 ASP B N 1
ATOM 1093 C CA . ASP B 1 36 ? -18.276 -22.393 -19.002 1.00 56.67 36 ASP B CA 1
ATOM 1094 C C . ASP B 1 36 ? -18.910 -21.410 -18.018 1.00 56.50 36 ASP B C 1
ATOM 1095 O O . ASP B 1 36 ? -19.155 -21.786 -16.865 1.00 56.34 36 ASP B O 1
ATOM 1097 N N . HIS B 1 37 ? -19.127 -20.159 -18.412 1.00 53.78 37 HIS B N 1
ATOM 1098 C CA . HIS B 1 37 ? -19.642 -19.133 -17.503 1.00 53.83 37 HIS B CA 1
ATOM 1099 C C . HIS B 1 37 ? -18.712 -18.924 -16.304 1.00 54.14 37 HIS B C 1
ATOM 1100 O O . HIS B 1 37 ? -19.154 -18.513 -15.229 1.00 53.99 37 HIS B O 1
ATOM 1107 N N . SER B 1 38 ? -17.423 -19.211 -16.457 1.00 51.59 38 SER B N 1
ATOM 1108 C CA . SER B 1 38 ? -16.502 -19.131 -15.331 1.00 52.12 38 SER B CA 1
ATOM 1109 C C . SER B 1 38 ? -15.667 -17.862 -15.418 1.00 52.07 38 SER B C 1
ATOM 1110 O O . SER B 1 38 ? -15.459 -17.304 -16.497 1.00 52.01 38 SER B O 1
ATOM 1113 N N . VAL B 1 39 ? -15.183 -17.416 -14.262 1.00 48.85 39 VAL B N 1
ATOM 1114 C CA . VAL B 1 39 ? -14.463 -16.153 -14.138 1.00 48.26 39 VAL B CA 1
ATOM 1115 C C . VAL B 1 39 ? -13.207 -16.369 -13.302 1.00 48.81 39 VAL B C 1
ATOM 1116 O O . VAL B 1 39 ? -13.251 -17.055 -12.278 1.00 49.47 39 VAL B O 1
ATOM 1120 N N . VAL B 1 40 ? -12.088 -15.788 -13.738 1.00 48.32 40 VAL B N 1
ATOM 1121 C CA . VAL B 1 40 ? -10.849 -15.796 -12.957 1.00 49.58 40 VAL B CA 1
ATOM 1122 C C . VAL B 1 40 ? -10.209 -14.415 -13.084 1.00 49.01 40 VAL B C 1
ATOM 1123 O O . VAL B 1 40 ? -10.466 -13.689 -14.050 1.00 47.61 40 VAL B O 1
ATOM 1127 N N . GLY B 1 41 ? -9.419 -14.023 -12.072 1.00 47.68 41 GLY B N 1
ATOM 1128 C CA . GLY B 1 41 ? -8.728 -12.739 -12.121 1.00 46.36 41 GLY B CA 1
ATOM 1129 C C . GLY B 1 41 ? -8.061 -12.318 -10.808 1.00 46.08 41 GLY B C 1
ATOM 1130 O O . GLY B 1 41 ? -7.525 -13.151 -10.066 1.00 47.04 41 GLY B O 1
ATOM 1131 N N . ARG B 1 42 ? -8.076 -11.001 -10.555 1.00 48.56 42 ARG B N 1
ATOM 1132 C CA . ARG B 1 42 ? -7.371 -10.405 -9.419 1.00 48.25 42 ARG B CA 1
ATOM 1133 C C . ARG B 1 42 ? -8.285 -9.464 -8.654 1.00 47.76 42 ARG B C 1
ATOM 1134 O O . ARG B 1 42 ? -9.120 -8.770 -9.248 1.00 46.78 42 ARG B O 1
ATOM 1142 N N . ALA B 1 43 ? -8.113 -9.445 -7.336 1.00 43.06 43 ALA B N 1
ATOM 1143 C CA . ALA B 1 43 ? -8.804 -8.522 -6.451 1.00 42.87 43 ALA B CA 1
ATOM 1144 C C . ALA B 1 43 ? -7.767 -7.738 -5.668 1.00 43.16 43 ALA B C 1
ATOM 1145 O O . ALA B 1 43 ? -6.825 -8.324 -5.122 1.00 43.64 43 ALA B O 1
ATOM 1147 N N . ALA B 1 44 ? -7.967 -6.430 -5.595 1.00 42.17 44 ALA B N 1
ATOM 1148 C CA . ALA B 1 44 ? -7.158 -5.531 -4.776 1.00 42.89 44 ALA B CA 1
ATOM 1149 C C . ALA B 1 44 ? -8.101 -4.662 -3.967 1.00 42.97 44 ALA B C 1
ATOM 1150 O O . ALA B 1 44 ? -8.962 -3.988 -4.541 1.00 42.73 44 ALA B O 1
ATOM 1152 N N . VAL B 1 45 ? -7.946 -4.676 -2.646 1.00 43.15 45 VAL B N 1
ATOM 1153 C CA . VAL B 1 45 ? -8.764 -3.864 -1.758 1.00 43.68 45 VAL B CA 1
ATOM 1154 C C . VAL B 1 45 ? -7.851 -2.902 -1.026 1.00 44.93 45 VAL B C 1
ATOM 1155 O O . VAL B 1 45 ? -6.928 -3.326 -0.315 1.00 45.15 45 VAL B O 1
ATOM 1159 N N . SER B 1 46 ? -8.130 -1.613 -1.155 1.00 47.19 46 SER B N 1
ATOM 1160 C CA . SER B 1 46 ? -7.330 -0.629 -0.456 1.00 47.45 46 SER B CA 1
ATOM 1161 C C . SER B 1 46 ? -8.220 0.396 0.213 1.00 47.58 46 SER B C 1
ATOM 1162 O O . SER B 1 46 ? -9.408 0.526 -0.095 1.00 47.66 46 SER B O 1
ATOM 1165 N N . GLN B 1 47 ? -7.613 1.115 1.149 1.00 50.17 47 GLN B N 1
ATOM 1166 C CA . GLN B 1 47 ? -8.308 2.133 1.919 1.00 50.43 47 GLN B CA 1
ATOM 1167 C C . GLN B 1 47 ? -7.265 3.115 2.411 1.00 50.50 47 GLN B C 1
ATOM 1168 O O . GLN B 1 47 ? -6.256 2.703 2.988 1.00 50.41 47 GLN B O 1
ATOM 1174 N N . ALA B 1 48 ? -7.505 4.397 2.155 1.00 53.33 48 ALA B N 1
ATOM 1175 C CA . ALA B 1 48 ? -6.602 5.482 2.501 1.00 53.21 48 ALA B CA 1
ATOM 1176 C C . ALA B 1 48 ? -6.756 5.877 3.964 1.00 53.45 48 ALA B C 1
ATOM 1177 O O . ALA B 1 48 ? -6.951 7.055 4.287 1.00 53.81 48 ALA B O 1
ATOM 1179 N N . VAL B 1 49 ? -6.643 4.895 4.851 1.00 57.36 49 VAL B N 1
ATOM 1180 C CA . VAL B 1 49 ? -6.755 5.087 6.291 1.00 57.42 49 VAL B CA 1
ATOM 1181 C C . VAL B 1 49 ? -5.349 5.060 6.873 1.00 57.39 49 VAL B C 1
ATOM 1182 O O . VAL B 1 49 ? -4.362 4.953 6.134 1.00 57.29 49 VAL B O 1
ATOM 1184 N N . SER B 1 50 ? -5.236 5.188 8.192 1.00 60.56 50 SER B N 1
ATOM 1185 C CA . SER B 1 50 ? -3.950 5.025 8.849 1.00 60.55 50 SER B CA 1
ATOM 1186 C C . SER B 1 50 ? -3.998 3.774 9.715 1.00 60.98 50 SER B C 1
ATOM 1187 O O . SER B 1 50 ? -4.849 3.689 10.618 1.00 61.25 50 SER B O 1
ATOM 1189 N N . PRO B 1 51 ? -3.168 2.745 9.441 1.00 60.59 51 PRO B N 1
ATOM 1190 C CA . PRO B 1 51 ? -2.241 2.589 8.303 1.00 60.38 51 PRO B CA 1
ATOM 1191 C C . PRO B 1 51 ? -3.026 2.165 7.060 1.00 60.33 51 PRO B C 1
ATOM 1192 O O . PRO B 1 51 ? -4.180 1.778 7.205 1.00 60.56 51 PRO B O 1
ATOM 1196 N N . PRO B 1 52 ? -2.453 2.197 5.853 1.00 55.90 52 PRO B N 1
ATOM 1197 C CA . PRO B 1 52 ? -3.254 1.923 4.647 1.00 55.86 52 PRO B CA 1
ATOM 1198 C C . PRO B 1 52 ? -3.587 0.444 4.475 1.00 56.14 52 PRO B C 1
ATOM 1199 O O . PRO B 1 52 ? -2.786 -0.443 4.782 1.00 56.30 52 PRO B O 1
ATOM 1203 N N . LEU B 1 53 ? -4.777 0.182 3.951 1.00 49.98 53 LEU B N 1
ATOM 1204 C CA . LEU B 1 53 ? -5.182 -1.174 3.616 1.00 49.84 53 LEU B CA 1
ATOM 1205 C C . LEU B 1 53 ? -4.664 -1.485 2.218 1.00 49.53 53 LEU B C 1
ATOM 1206 O O . LEU B 1 53 ? -4.945 -0.744 1.269 1.00 49.19 53 LEU B O 1
ATOM 1211 N N . ASN B 1 54 ? -3.868 -2.554 2.105 1.00 48.55 54 ASN B N 1
ATOM 1212 C CA . ASN B 1 54 ? -3.278 -2.990 0.840 1.00 48.41 54 ASN B CA 1
ATOM 1213 C C . ASN B 1 54 ? -3.473 -4.512 0.664 1.00 48.56 54 ASN B C 1
ATOM 1214 O O . ASN B 1 54 ? -2.517 -5.283 0.642 1.00 48.45 54 ASN B O 1
ATOM 1219 N N . PHE B 1 55 ? -4.719 -4.930 0.473 1.00 45.15 55 PHE B N 1
ATOM 1220 C CA . PHE B 1 55 ? -5.090 -6.344 0.359 1.00 45.39 55 PHE B CA 1
ATOM 1221 C C . PHE B 1 55 ? -5.160 -6.789 -1.099 1.00 45.09 55 PHE B C 1
ATOM 1222 O O . PHE B 1 55 ? -5.733 -6.093 -1.951 1.00 44.32 55 PHE B O 1
ATOM 1230 N N . HIS B 1 56 ? -4.642 -7.992 -1.364 1.00 45.80 56 HIS B N 1
ATOM 1231 C CA . HIS B 1 56 ? -4.633 -8.583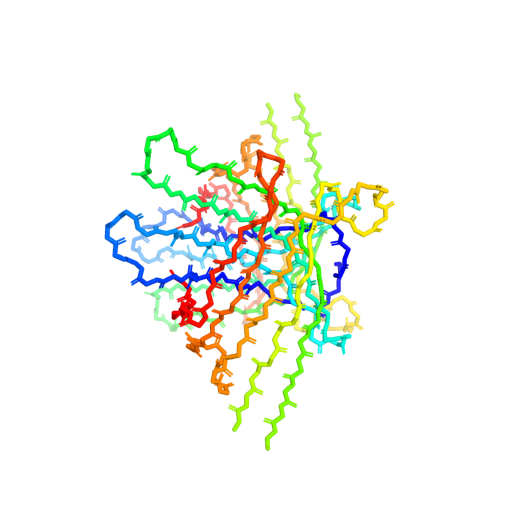 -2.697 1.00 45.38 56 HIS B CA 1
ATOM 1232 C C . HIS B 1 56 ? -4.998 -10.063 -2.632 1.00 46.10 56 HIS B C 1
ATOM 1233 O O . HIS B 1 56 ? -4.692 -10.755 -1.658 1.00 46.99 56 HIS B O 1
ATOM 1240 N N . ALA B 1 57 ? -5.651 -10.548 -3.687 1.00 44.40 57 ALA B N 1
ATOM 1241 C CA . ALA B 1 57 ? -5.969 -11.969 -3.776 1.00 45.33 57 ALA B CA 1
ATOM 1242 C C . ALA B 1 57 ? -6.234 -12.348 -5.223 1.00 45.09 57 ALA B C 1
ATOM 1243 O O . ALA B 1 57 ? -6.748 -11.550 -6.008 1.00 43.61 57 ALA B O 1
ATOM 1245 N N . ASP B 1 58 ? -5.846 -13.572 -5.564 1.00 46.59 58 ASP B N 1
ATOM 1246 C CA . ASP B 1 58 ? -6.296 -14.220 -6.783 1.00 46.68 58 ASP B CA 1
ATOM 1247 C C . ASP B 1 58 ? -7.714 -14.732 -6.561 1.00 47.64 58 ASP B C 1
ATOM 1248 O O . ASP B 1 58 ? -7.988 -15.392 -5.555 1.00 48.56 58 ASP B O 1
ATOM 1253 N N . VAL B 1 59 ? -8.624 -14.401 -7.469 1.00 44.14 59 VAL B N 1
ATOM 1254 C CA . VAL B 1 59 ? -10.033 -14.720 -7.277 1.00 45.35 59 VAL B CA 1
ATOM 1255 C C . VAL B 1 59 ? -10.505 -15.582 -8.441 1.00 45.04 59 VAL B C 1
ATOM 1256 O O . VAL B 1 59 ? -9.920 -15.578 -9.527 1.00 44.72 59 VAL B O 1
ATOM 1260 N N . TRP B 1 60 ? -11.555 -16.359 -8.180 1.00 44.10 60 TRP B N 1
ATOM 1261 C CA . TRP B 1 60 ? -12.168 -17.226 -9.186 1.00 43.36 60 TRP B CA 1
ATOM 1262 C C . TRP B 1 60 ? -13.630 -17.441 -8.825 1.00 42.69 60 TRP B C 1
ATOM 1263 O O . TRP B 1 60 ? -14.025 -17.337 -7.664 1.00 42.83 60 TRP B O 1
ATOM 1274 N N . GLY B 1 61 ? -14.429 -17.766 -9.833 1.00 45.72 61 GLY B N 1
ATOM 1275 C CA . GLY B 1 61 ? -15.830 -18.038 -9.591 1.00 45.40 61 GLY B CA 1
ATOM 1276 C C . GLY B 1 61 ? -16.583 -18.217 -10.886 1.00 44.81 61 GLY B C 1
ATOM 1277 O O . GLY B 1 61 ? -16.035 -18.738 -11.861 1.00 44.75 61 GLY B O 1
ATOM 1278 N N . SER B 1 62 ? -17.826 -17.758 -10.929 1.00 48.54 62 SER B N 1
ATOM 1279 C CA . SER B 1 62 ? -18.635 -17.942 -12.115 1.00 48.18 62 SER B CA 1
ATOM 1280 C C . SER B 1 62 ? -19.659 -16.829 -12.173 1.00 48.07 62 SER B C 1
ATOM 1281 O O . SER B 1 62 ? -19.832 -16.068 -11.216 1.00 47.94 62 SER B O 1
ATOM 1284 N N . TYR B 1 63 ? -20.353 -16.747 -13.302 1.00 51.40 63 TYR B N 1
ATOM 1285 C CA . TYR B 1 63 ? -21.429 -15.785 -13.459 1.00 51.68 63 TYR B CA 1
ATOM 1286 C C . TYR B 1 63 ? -22.721 -16.495 -13.836 1.00 51.65 63 TYR B C 1
ATOM 1287 O O . TYR B 1 63 ? -22.719 -17.593 -14.399 1.00 51.50 63 TYR B O 1
ATOM 1296 N N . VAL B 1 64 ? -23.831 -15.837 -13.522 1.00 52.10 64 VAL B N 1
ATOM 1297 C CA . VAL B 1 64 ? -25.163 -16.366 -13.752 1.00 52.28 64 VAL B CA 1
ATOM 1298 C C . VAL B 1 64 ? -26.040 -15.223 -14.232 1.00 52.95 64 VAL B C 1
ATOM 1299 O O . VAL B 1 64 ? -26.079 -14.155 -13.604 1.00 53.34 64 VAL B O 1
ATOM 1303 N N . PHE B 1 65 ? -26.752 -15.442 -15.331 1.00 52.10 65 PHE B N 1
ATOM 1304 C CA . PHE B 1 65 ? -27.712 -14.475 -15.829 1.00 53.02 65 PHE B CA 1
ATOM 1305 C C . PHE B 1 65 ? -29.102 -14.990 -15.512 1.00 53.61 65 PHE B C 1
ATOM 1306 O O . PHE B 1 65 ? -29.441 -16.123 -15.865 1.00 52.75 65 PHE B O 1
ATOM 1314 N N . ARG B 1 66 ? -29.910 -14.162 -14.860 1.00 55.83 66 ARG B N 1
ATOM 1315 C CA . ARG B 1 66 ? -31.289 -14.525 -14.570 1.00 56.35 66 ARG B CA 1
ATOM 1316 C C . ARG B 1 66 ? -32.182 -13.407 -15.071 1.00 57.44 66 ARG B C 1
ATOM 1317 O O . ARG B 1 66 ? -32.018 -12.253 -14.662 1.00 58.10 66 ARG B O 1
ATOM 1325 N N . LEU B 1 67 ? -33.112 -13.750 -15.960 1.00 56.93 67 LEU B N 1
ATOM 1326 C CA . LEU B 1 67 ? -34.073 -12.788 -16.481 1.00 57.52 67 LEU B CA 1
ATOM 1327 C C . LEU B 1 67 ? -35.468 -13.012 -15.898 1.00 58.25 67 LEU B C 1
ATOM 1328 O O . LEU B 1 67 ? -35.653 -12.984 -14.683 1.00 58.88 67 LEU B O 1
ATOM 1333 N N . ALA B 1 78 ? -33.688 -8.459 -14.745 1.00 55.58 78 ALA B N 1
ATOM 1334 C CA . ALA B 1 78 ? -32.440 -8.950 -15.330 1.00 54.80 78 ALA B CA 1
ATOM 1335 C C . ALA B 1 78 ? -31.231 -8.663 -14.449 1.00 54.83 78 ALA B C 1
ATOM 1336 O O . ALA B 1 78 ? -30.843 -7.504 -14.257 1.00 55.49 78 ALA B O 1
ATOM 1338 N N . ILE B 1 79 ? -30.622 -9.713 -13.916 1.00 53.20 79 ILE B N 1
ATOM 1339 C CA . ILE B 1 79 ? -29.422 -9.588 -13.102 1.00 53.13 79 ILE B CA 1
ATOM 1340 C C . ILE B 1 79 ? -28.324 -10.443 -13.717 1.00 51.96 79 ILE B C 1
ATOM 1341 O O . ILE B 1 79 ? -28.587 -11.534 -14.241 1.00 51.32 79 ILE B O 1
ATOM 1346 N N . VAL B 1 80 ? -27.097 -9.930 -13.678 1.00 50.79 80 VAL B N 1
ATOM 1347 C CA . VAL B 1 80 ? -25.895 -10.715 -13.915 1.00 49.64 80 VAL B CA 1
ATOM 1348 C C . VAL B 1 80 ? -25.212 -10.872 -12.568 1.00 49.56 80 VAL B C 1
ATOM 1349 O O . VAL B 1 80 ? -24.686 -9.899 -12.012 1.00 49.54 80 VAL B O 1
ATOM 1353 N N . GLN B 1 81 ? -25.240 -12.090 -12.029 1.00 49.71 81 GLN B N 1
ATOM 1354 C CA . GLN B 1 81 ? -24.676 -12.373 -10.714 1.00 49.52 81 GLN B CA 1
ATOM 1355 C C . GLN B 1 81 ? -23.326 -13.062 -10.884 1.00 48.79 81 GLN B C 1
ATOM 1356 O O . GLN B 1 81 ? -23.243 -14.122 -11.516 1.00 48.53 81 GLN B O 1
ATOM 1362 N N . ILE B 1 82 ? -22.279 -12.464 -10.317 1.00 46.76 82 ILE B N 1
ATOM 1363 C CA . ILE B 1 82 ? -20.933 -13.020 -10.345 1.00 46.24 82 ILE B CA 1
ATOM 1364 C C . ILE B 1 82 ? -20.537 -13.360 -8.917 1.00 46.14 82 ILE B C 1
ATOM 1365 O O . ILE B 1 82 ? -20.446 -12.470 -8.060 1.00 45.87 82 ILE B O 1
ATOM 1370 N N . SER B 1 83 ? -20.280 -14.635 -8.662 1.00 44.31 83 SER B N 1
ATOM 1371 C CA . SER B 1 83 ? -19.802 -15.061 -7.357 1.00 44.60 83 SER B CA 1
ATOM 1372 C C . SER B 1 83 ? -18.319 -15.335 -7.428 1.00 44.76 83 SER B C 1
ATOM 1373 O O . SER B 1 83 ? -17.842 -15.955 -8.377 1.00 44.98 83 SER B O 1
ATOM 1376 N N . LEU B 1 84 ? -17.594 -14.836 -6.432 1.00 41.34 84 LEU B N 1
ATOM 1377 C CA . LEU B 1 84 ? -16.149 -14.937 -6.400 1.00 41.90 84 LEU B CA 1
ATOM 1378 C C . LEU B 1 84 ? -15.695 -15.325 -5.004 1.00 43.18 84 LEU B C 1
ATOM 1379 O O . LEU B 1 84 ? -16.332 -14.991 -4.003 1.00 42.83 84 LEU B O 1
ATOM 1384 N N . GLN B 1 85 ? -14.624 -16.104 -4.959 1.00 42.20 85 GLN B N 1
ATOM 1385 C CA . GLN B 1 85 ? -13.809 -16.232 -3.764 1.00 43.93 85 GLN B CA 1
ATOM 1386 C C . GLN B 1 85 ? -12.355 -16.124 -4.186 1.00 44.97 85 GLN B C 1
ATOM 1387 O O . GLN B 1 85 ? -12.021 -16.257 -5.366 1.00 44.40 85 GLN B O 1
ATOM 1393 N N . GLY B 1 86 ? -11.492 -15.842 -3.215 1.00 45.54 86 GLY B N 1
ATOM 1394 C CA . GLY B 1 86 ? -10.098 -15.607 -3.525 1.00 44.80 86 GLY B CA 1
ATOM 1395 C C . GLY B 1 86 ? -9.174 -16.073 -2.416 1.00 45.32 86 GLY B C 1
ATOM 1396 O O . GLY B 1 86 ? -9.599 -16.369 -1.293 1.00 45.83 86 GLY B O 1
ATOM 1397 N N . ASN B 1 87 ? -7.895 -16.151 -2.767 1.00 47.53 87 ASN B N 1
ATOM 1398 C CA . ASN B 1 87 ? -6.849 -16.547 -1.834 1.00 48.10 87 ASN B CA 1
ATOM 1399 C C . ASN B 1 87 ? -5.512 -16.136 -2.427 1.00 47.32 87 ASN B C 1
ATOM 1400 O O . ASN B 1 87 ? -5.448 -15.418 -3.430 1.00 46.47 87 ASN B O 1
ATOM 1405 N N . GLN B 1 88 ? -4.447 -16.668 -1.846 1.00 52.13 88 GLN B N 1
ATOM 1406 C CA . GLN B 1 88 ? -3.108 -16.558 -2.397 1.00 51.48 88 GLN B CA 1
ATOM 1407 C C . GLN B 1 88 ? -2.827 -17.773 -3.273 1.00 51.61 88 GLN B C 1
ATOM 1408 O O . GLN B 1 88 ? -2.598 -18.873 -2.764 1.00 51.89 88 GLN B O 1
ATOM 1414 N N . GLY B 1 89 ? -2.864 -17.596 -4.588 1.00 52.67 89 GLY B N 1
ATOM 1415 C CA . GLY B 1 89 ? -2.425 -18.623 -5.515 1.00 52.70 89 GLY B CA 1
ATOM 1416 C C . GLY B 1 89 ? -3.507 -19.166 -6.426 1.00 53.13 89 GLY B C 1
ATOM 1417 O O . GLY B 1 89 ? -3.184 -19.742 -7.479 1.00 52.93 89 GLY B O 1
ATOM 1418 N N . GLY B 1 90 ? -4.781 -19.040 -6.046 1.00 51.14 90 GLY B N 1
ATOM 1419 C CA . GLY B 1 90 ? -5.855 -19.608 -6.819 1.00 51.38 90 GLY B CA 1
ATOM 1420 C C . GLY B 1 90 ? -6.413 -20.866 -6.176 1.00 51.61 90 GLY B C 1
ATOM 1421 O O . GLY B 1 90 ? -6.012 -21.272 -5.077 1.00 51.57 90 GLY B O 1
ATOM 1422 N N . PRO B 1 91 ? -7.329 -21.537 -6.881 1.00 51.68 91 PRO B N 1
ATOM 1423 C CA . PRO B 1 91 ? -8.070 -22.654 -6.256 1.00 51.67 91 PRO B CA 1
ATOM 1424 C C . PRO B 1 91 ? -7.250 -23.933 -6.047 1.00 51.43 91 PRO B C 1
ATOM 1425 O O . PRO B 1 91 ? -7.634 -24.760 -5.210 1.00 51.59 91 PRO B O 1
ATOM 1429 N N . GLN B 1 92 ? -6.169 -24.156 -6.796 1.00 55.71 92 GLN B N 1
ATOM 1430 C CA . GLN B 1 92 ? -5.334 -25.328 -6.544 1.00 55.28 92 GLN B CA 1
ATOM 1431 C C . GLN B 1 92 ? -4.353 -25.110 -5.395 1.00 55.47 92 GLN B C 1
ATOM 1432 O O . GLN B 1 92 ? -3.750 -26.077 -4.912 1.00 55.21 92 GLN B O 1
ATOM 1434 N N . SER B 1 93 ? -4.147 -23.861 -4.985 1.00 56.10 93 SER B N 1
ATOM 1435 C CA . SER B 1 93 ? -3.383 -23.569 -3.781 1.00 56.12 93 SER B CA 1
ATOM 1436 C C . SER B 1 93 ? -4.166 -23.964 -2.538 1.00 56.84 93 SER B C 1
ATOM 1437 O O . SER B 1 93 ? -5.387 -23.777 -2.468 1.00 57.30 93 SER B O 1
ATOM 1440 N N . ASN B 1 94 ? -3.452 -24.481 -1.536 1.00 58.67 94 ASN B N 1
ATOM 1441 C CA . ASN B 1 94 ? -4.059 -24.810 -0.256 1.00 58.97 94 ASN B CA 1
ATOM 1442 C C . ASN B 1 94 ? -4.105 -23.620 0.688 1.00 59.53 94 ASN B C 1
ATOM 1443 O O . ASN B 1 94 ? -4.291 -23.811 1.893 1.00 60.25 94 ASN B O 1
ATOM 1448 N N . SER B 1 95 ? -3.916 -22.401 0.184 1.00 54.29 95 SER B N 1
ATOM 1449 C CA . SER B 1 95 ? -4.017 -21.243 1.061 1.00 54.45 95 SER B CA 1
ATOM 1450 C C . SER B 1 95 ? -5.453 -21.037 1.518 1.00 55.18 95 SER B C 1
ATOM 1451 O O . SER B 1 95 ? -6.410 -21.395 0.824 1.00 55.48 95 SER B O 1
ATOM 1454 N N . MET B 1 96 ? -5.595 -20.454 2.705 1.00 49.29 96 MET B N 1
ATOM 1455 C CA . MET B 1 96 ? -6.921 -20.192 3.232 1.00 50.23 96 MET B CA 1
ATOM 1456 C C . MET B 1 96 ? -7.635 -19.214 2.308 1.00 50.24 96 MET B C 1
ATOM 1457 O O . MET B 1 96 ? -7.008 -18.349 1.691 1.00 49.04 96 MET B O 1
ATOM 1462 N N . ILE B 1 97 ? -8.945 -19.399 2.154 1.00 45.75 97 ILE B N 1
ATOM 1463 C CA . ILE B 1 97 ? -9.718 -18.421 1.400 1.00 45.68 97 ILE B CA 1
ATOM 1464 C C . ILE B 1 97 ? -9.705 -17.117 2.179 1.00 45.57 97 ILE B C 1
ATOM 1465 O O . ILE B 1 97 ? -10.063 -17.086 3.363 1.00 46.28 97 ILE B O 1
ATOM 1470 N N . THR B 1 98 ? -9.291 -16.038 1.520 1.00 46.02 98 THR B N 1
ATOM 1471 C CA . THR B 1 98 ? -9.210 -14.725 2.155 1.00 45.70 98 THR B CA 1
ATOM 1472 C C . THR B 1 98 ? -10.186 -13.705 1.572 1.00 44.93 98 THR B C 1
ATOM 1473 O O . THR B 1 98 ? -10.177 -12.548 2.000 1.00 44.11 98 THR B O 1
ATOM 1477 N N . PHE B 1 99 ? -11.038 -14.100 0.633 1.00 44.54 99 PHE B N 1
ATOM 1478 C CA . PHE B 1 99 ? -11.917 -13.156 -0.052 1.00 43.49 99 PHE B CA 1
ATOM 1479 C C . PHE B 1 99 ? -13.149 -13.898 -0.539 1.00 44.38 99 PHE B C 1
ATOM 1480 O O . PHE B 1 99 ? -13.028 -14.999 -1.077 1.00 45.38 99 PHE B O 1
ATOM 1488 N N . TYR B 1 100 ? -14.319 -13.302 -0.314 1.00 40.62 100 TYR B N 1
ATOM 1489 C CA . TYR B 1 100 ? -15.580 -13.716 -0.915 1.00 39.05 100 TYR B CA 1
ATOM 1490 C C . TYR B 1 100 ? -16.231 -12.461 -1.483 1.00 38.32 100 TYR B C 1
ATOM 1491 O O . TYR B 1 100 ? -16.226 -11.425 -0.827 1.00 38.38 100 TYR B O 1
ATOM 1500 N N . GLY B 1 101 ? -16.789 -12.565 -2.685 1.00 41.23 101 GLY B N 1
ATOM 1501 C CA . GLY B 1 101 ? -17.447 -11.437 -3.318 1.00 39.79 101 GLY B CA 1
ATOM 1502 C C . GLY B 1 101 ? -18.695 -11.878 -4.057 1.00 39.52 101 GLY B C 1
ATOM 1503 O O . GLY B 1 101 ? -18.779 -12.996 -4.573 1.00 39.83 101 GLY B O 1
ATOM 1504 N N . GLU B 1 102 ? -19.685 -10.986 -4.083 1.00 43.55 102 GLU B N 1
ATOM 1505 C CA . GLU B 1 102 ? -20.915 -11.187 -4.844 1.00 43.73 102 GLU B CA 1
ATOM 1506 C C . GLU B 1 102 ? -21.275 -9.886 -5.542 1.00 44.11 102 GLU B C 1
ATOM 1507 O O . GLU B 1 102 ? -21.503 -8.867 -4.879 1.00 44.48 102 GLU B O 1
ATOM 1513 N N . LEU B 1 103 ? -21.285 -9.897 -6.869 1.00 43.42 103 LEU B N 1
ATOM 1514 C CA . LEU B 1 103 ? -21.687 -8.724 -7.636 1.00 44.29 103 LEU B CA 1
ATOM 1515 C C . LEU B 1 103 ? -23.063 -9.003 -8.207 1.00 45.53 103 LEU B C 1
ATOM 1516 O O . LEU B 1 103 ? -23.270 -10.046 -8.830 1.00 45.29 103 LEU B O 1
ATOM 1521 N N . LEU B 1 104 ? -24.004 -8.100 -7.955 1.00 43.42 104 LEU B N 1
ATOM 1522 C CA . LEU B 1 104 ? -25.356 -8.161 -8.509 1.00 44.81 104 LEU B CA 1
ATOM 1523 C C . LEU B 1 104 ? -25.418 -7.027 -9.531 1.00 45.94 104 LEU B C 1
ATOM 1524 O O . LEU B 1 104 ? -25.716 -5.887 -9.191 1.00 47.31 104 LEU B O 1
ATOM 1529 N N . LEU B 1 105 ? -25.021 -7.328 -10.763 1.00 49.70 105 LEU B N 1
ATOM 1530 C CA . LEU B 1 105 ? -24.996 -6.336 -11.823 1.00 50.26 105 LEU B CA 1
ATOM 1531 C C . LEU B 1 105 ? -26.330 -6.280 -12.550 1.00 51.42 105 LEU B C 1
ATOM 1532 O O . LEU B 1 105 ? -26.997 -7.303 -12.758 1.00 50.90 105 LEU B O 1
ATOM 1537 N N . LYS B 1 106 ? -26.693 -5.075 -12.979 1.00 53.62 106 LYS B N 1
ATOM 1538 C CA . LYS B 1 106 ? -27.814 -4.933 -13.892 1.00 54.12 106 LYS B CA 1
ATOM 1539 C C . LYS B 1 106 ? -27.497 -5.666 -15.195 1.00 52.76 106 LYS B C 1
ATOM 1540 O O . LYS B 1 106 ? -26.339 -5.961 -15.505 1.00 51.96 106 LYS B O 1
ATOM 1546 N N . GLY B 1 107 ? -28.545 -5.956 -15.968 1.00 57.35 107 GLY B N 1
ATOM 1547 C CA . GLY B 1 107 ? -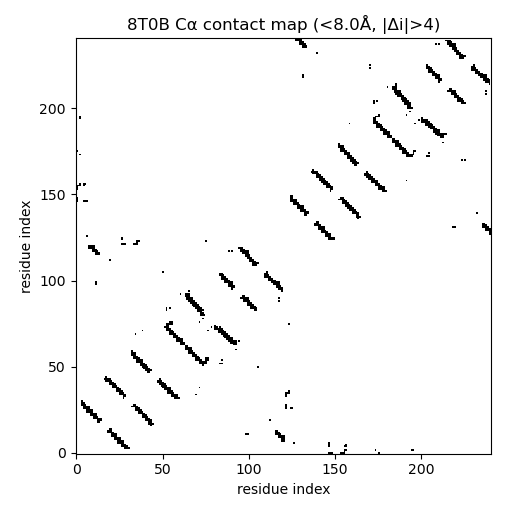28.391 -6.837 -17.118 1.00 56.24 107 GLY B CA 1
ATOM 1548 C C . GLY B 1 107 ? -27.289 -6.434 -18.084 1.00 55.88 107 GLY B C 1
ATOM 1549 O O . GLY B 1 107 ? -26.698 -7.293 -18.747 1.00 55.08 107 GLY B O 1
ATOM 1550 N N . ASP B 1 108 ? -26.973 -5.138 -18.164 1.00 57.86 108 ASP B N 1
ATOM 1551 C CA . ASP B 1 108 ? -25.898 -4.679 -19.040 1.00 57.59 108 ASP B CA 1
ATOM 1552 C C . ASP B 1 108 ? -24.503 -5.029 -18.536 1.00 57.50 108 ASP B C 1
ATOM 1553 O O . ASP B 1 108 ? -23.533 -4.836 -19.284 1.00 57.03 108 ASP B O 1
ATOM 1555 N N . GLY B 1 109 ? -24.359 -5.489 -17.291 1.00 56.88 109 GLY B N 1
ATOM 1556 C CA . GLY B 1 109 ? -23.035 -5.840 -16.802 1.00 55.91 109 GLY B CA 1
ATOM 1557 C C . GLY B 1 109 ? -22.103 -4.668 -16.603 1.00 56.25 109 GLY B C 1
ATOM 1558 O O . GLY B 1 109 ? -20.887 -4.861 -16.477 1.00 55.45 109 GLY B O 1
ATOM 1559 N N . LYS B 1 110 ? -22.649 -3.450 -16.582 1.00 56.45 110 LYS B N 1
ATOM 1560 C CA . LYS B 1 110 ? -21.883 -2.218 -16.492 1.00 56.69 110 LYS B CA 1
ATOM 1561 C C . LYS B 1 110 ? -22.127 -1.456 -15.196 1.00 57.43 110 LYS B C 1
ATOM 1562 O O . LYS B 1 110 ? -21.359 -0.540 -14.878 1.00 57.75 110 LYS B O 1
ATOM 1568 N N . THR B 1 111 ? -23.171 -1.809 -14.454 1.00 52.86 111 THR B N 1
ATOM 1569 C CA . THR B 1 111 ? -23.569 -1.135 -13.233 1.00 53.67 111 THR B CA 1
ATOM 1570 C C . THR B 1 111 ? -24.278 -2.125 -12.318 1.00 53.74 111 THR B C 1
ATOM 1571 O O . THR B 1 111 ? -24.917 -3.074 -12.782 1.00 53.37 111 THR B O 1
ATOM 1575 N N . GLY B 1 112 ? -24.203 -1.871 -11.017 1.00 48.19 112 GLY B N 1
ATOM 1576 C CA . GLY B 1 112 ? -24.920 -2.701 -10.065 1.00 48.50 112 GLY B CA 1
ATOM 1577 C C . GLY B 1 112 ? -24.430 -2.465 -8.646 1.00 49.09 112 GLY B C 1
ATOM 1578 O O . GLY B 1 112 ? -23.875 -1.406 -8.331 1.00 48.87 112 GLY B O 1
ATOM 1579 N N . VAL B 1 113 ? -24.663 -3.472 -7.795 1.00 45.73 113 VAL B N 1
ATOM 1580 C CA . VAL B 1 113 ? -24.349 -3.415 -6.376 1.00 45.89 113 VAL B CA 1
ATOM 1581 C C . VAL B 1 113 ? -23.544 -4.654 -6.017 1.00 42.85 113 VAL B C 1
ATOM 1582 O O . VAL B 1 113 ? -23.717 -5.723 -6.612 1.00 42.19 113 VAL B O 1
ATOM 1586 N N . ALA B 1 114 ? -22.719 -4.529 -4.983 1.00 41.00 114 ALA B N 1
ATOM 1587 C CA . ALA B 1 114 ? -21.806 -5.598 -4.626 1.00 40.31 114 ALA B CA 1
ATOM 1588 C C . ALA B 1 114 ? -21.556 -5.629 -3.130 1.00 40.33 114 ALA B C 1
ATOM 1589 O O . ALA B 1 114 ? -21.519 -4.592 -2.466 1.00 40.66 114 ALA B O 1
ATOM 1591 N N . SER B 1 115 ? -21.303 -6.842 -2.619 1.00 41.37 115 SER B N 1
ATOM 1592 C CA . SER B 1 115 ? -20.799 -7.010 -1.269 1.00 40.53 115 SER B CA 1
ATOM 1593 C C . SER B 1 115 ? -19.584 -7.922 -1.312 1.00 40.37 115 SER B C 1
ATOM 1594 O O . SER B 1 115 ? -19.451 -8.769 -2.202 1.00 40.20 115 SER B O 1
ATOM 1597 N N . TYR B 1 116 ? -18.690 -7.743 -0.343 1.00 39.27 116 TYR B N 1
ATOM 1598 C CA . TYR B 1 116 ? -17.530 -8.604 -0.258 1.00 39.74 116 TYR B CA 1
ATOM 1599 C C . TYR B 1 116 ? -17.047 -8.625 1.183 1.00 40.95 116 TYR B C 1
ATOM 1600 O O . TYR B 1 116 ? -17.477 -7.822 2.016 1.00 40.97 116 TYR B O 1
ATOM 1609 N N . ARG B 1 117 ? -16.186 -9.606 1.466 1.00 40.41 117 ARG B N 1
ATOM 1610 C CA . ARG B 1 117 ? -15.511 -9.813 2.738 1.00 41.94 117 ARG B CA 1
ATOM 1611 C C . ARG B 1 117 ? -14.064 -10.172 2.440 1.00 42.90 117 ARG B C 1
ATOM 1612 O O . ARG B 1 117 ? -13.798 -10.946 1.522 1.00 43.07 117 ARG B O 1
ATOM 1620 N N . TYR B 1 118 ? -13.131 -9.595 3.189 1.00 44.75 118 TYR B N 1
ATOM 1621 C CA . TYR B 1 118 ? -11.727 -9.900 2.995 1.00 45.08 118 TYR B CA 1
ATOM 1622 C C . TYR B 1 118 ? -11.085 -10.118 4.351 1.00 46.37 118 TYR B C 1
ATOM 1623 O O . TYR B 1 118 ? -11.556 -9.613 5.369 1.00 46.55 118 TYR B O 1
ATOM 1632 N N . TYR B 1 119 ? -10.032 -10.916 4.357 1.00 47.78 119 TYR B N 1
ATOM 1633 C CA . TYR B 1 119 ? -9.344 -11.279 5.588 1.00 48.92 119 TYR B CA 1
ATOM 1634 C C . TYR B 1 119 ? -8.051 -10.484 5.669 1.00 47.98 119 TYR B C 1
ATOM 1635 O O . TYR B 1 119 ? -7.268 -10.462 4.710 1.00 47.34 119 TYR B O 1
ATOM 1644 N N . SER B 1 120 ? -7.849 -9.811 6.798 1.00 51.89 120 SER B N 1
ATOM 1645 C CA . SER B 1 120 ? -6.720 -8.901 6.939 1.00 51.26 120 SER B CA 1
ATOM 1646 C C . SER B 1 120 ? -6.487 -8.660 8.422 1.00 51.72 120 SER B C 1
ATOM 1647 O O . SER B 1 120 ? -7.439 -8.396 9.162 1.00 52.08 120 SER B O 1
ATOM 1650 N N . ASN B 1 121 ? -5.229 -8.787 8.851 1.00 55.34 121 ASN B N 1
ATOM 1651 C CA . ASN B 1 121 ? -4.826 -8.578 10.243 1.00 55.69 121 ASN B CA 1
ATOM 1652 C C . ASN B 1 121 ? -5.639 -9.407 11.231 1.00 56.88 121 ASN B C 1
ATOM 1653 O O . ASN B 1 121 ? -6.095 -8.910 12.268 1.00 57.44 121 ASN B O 1
ATOM 1658 N N . GLY B 1 122 ? -5.772 -10.700 10.924 1.00 52.69 122 GLY B N 1
ATOM 1659 C CA . GLY B 1 122 ? -6.437 -11.630 11.818 1.00 53.68 122 GLY B CA 1
ATOM 1660 C C . GLY B 1 122 ? -7.917 -11.413 12.036 1.00 54.61 122 GLY B C 1
ATOM 1661 O O . GLY B 1 122 ? -8.450 -11.851 13.060 1.00 55.52 122 GLY B O 1
ATOM 1662 N N . SER B 1 123 ? -8.609 -10.756 11.109 1.00 51.53 123 SER B N 1
ATOM 1663 C CA . SER B 1 123 ? -10.041 -10.563 11.265 1.00 52.12 123 SER B CA 1
ATOM 1664 C C . SER B 1 123 ? -10.681 -10.427 9.899 1.00 51.44 123 SER B C 1
ATOM 1665 O O . SER B 1 123 ? -10.066 -9.937 8.946 1.00 50.24 123 SER B O 1
ATOM 1668 N N . TRP B 1 124 ? -11.938 -10.846 9.829 1.00 49.42 124 TRP B N 1
ATOM 1669 C CA . TRP B 1 124 ? -12.719 -10.650 8.627 1.00 48.51 124 TRP B CA 1
ATOM 1670 C C . TRP B 1 124 ? -13.298 -9.242 8.628 1.00 47.40 124 TRP B C 1
ATOM 1671 O O . TRP B 1 124 ? -13.598 -8.668 9.679 1.00 47.90 124 TRP B O 1
ATOM 1682 N N . HIS B 1 125 ? -13.383 -8.666 7.435 1.00 47.51 125 HIS B N 1
ATOM 1683 C CA . HIS B 1 125 ? -13.900 -7.320 7.206 1.00 46.33 125 HIS B CA 1
ATOM 1684 C C . HIS B 1 125 ? -14.929 -7.398 6.091 1.00 44.89 125 HIS B C 1
ATOM 1685 O O . HIS B 1 125 ? -14.668 -8.023 5.061 1.00 44.43 125 HIS B O 1
ATOM 1692 N N . GLU B 1 126 ? -16.103 -6.813 6.305 1.00 44.70 126 GLU B N 1
ATOM 1693 C CA . GLU B 1 126 ? -17.173 -6.904 5.317 1.00 43.58 126 GLU B CA 1
ATOM 1694 C C . GLU B 1 126 ? -17.588 -5.516 4.838 1.00 42.57 126 GLU B C 1
ATOM 1695 O O . GLU B 1 126 ? -17.649 -4.563 5.624 1.00 42.98 126 GLU B O 1
ATOM 1697 N N . VAL B 1 127 ? -17.820 -5.407 3.527 1.00 41.12 127 VAL B N 1
ATOM 1698 C CA . VAL B 1 127 ? -18.288 -4.193 2.868 1.00 40.74 127 VAL B CA 1
ATOM 1699 C C . VAL B 1 127 ? -19.533 -4.610 2.097 1.00 40.50 127 VAL B C 1
ATOM 1700 O O . VAL B 1 127 ? -19.454 -5.483 1.226 1.00 39.89 127 VAL B O 1
ATOM 1704 N N . GLU B 1 128 ? -20.688 -4.037 2.440 1.00 42.49 128 GLU B N 1
ATOM 1705 C CA . GLU B 1 128 ? -21.960 -4.550 1.938 1.00 42.71 128 GLU B CA 1
ATOM 1706 C C . GLU B 1 128 ? -22.673 -3.520 1.080 1.00 43.48 128 GLU B C 1
ATOM 1707 O O . GLU B 1 128 ? -22.795 -2.359 1.468 1.00 44.12 128 GLU B O 1
ATOM 1709 N N . ASN B 1 129 ? -23.152 -3.966 -0.080 1.00 42.62 129 ASN B N 1
ATOM 1710 C CA . ASN B 1 129 ? -24.101 -3.224 -0.905 1.00 44.41 129 ASN B CA 1
ATOM 1711 C C . ASN B 1 129 ? -23.551 -1.876 -1.334 1.00 45.07 129 ASN B C 1
ATOM 1712 O O . ASN B 1 129 ? -24.196 -0.843 -1.165 1.00 46.50 129 ASN B O 1
ATOM 1717 N N . VAL B 1 130 ? -22.357 -1.902 -1.905 1.00 42.26 130 VAL B N 1
ATOM 1718 C CA . VAL B 1 130 ? -21.684 -0.716 -2.404 1.00 42.87 130 VAL B CA 1
ATOM 1719 C C . VAL B 1 130 ? -21.825 -0.712 -3.925 1.00 44.16 130 VAL B C 1
ATOM 1720 O O . VAL B 1 130 ? -22.017 -1.786 -4.521 1.00 44.08 130 VAL B O 1
ATOM 1724 N N . PRO B 1 131 ? -21.767 0.457 -4.577 1.00 43.59 131 PRO B N 1
ATOM 1725 C CA . PRO B 1 131 ? -21.936 0.525 -6.038 1.00 44.41 131 PRO B CA 1
ATOM 1726 C C . PRO B 1 131 ? -20.814 -0.173 -6.792 1.00 43.66 131 PRO B C 1
ATOM 1727 O O . PRO B 1 131 ? -19.693 -0.327 -6.303 1.00 42.37 131 PRO B O 1
ATOM 1731 N N . VAL B 1 132 ? -21.135 -0.577 -8.021 1.00 47.16 132 VAL B N 1
ATOM 1732 C CA . VAL B 1 132 ? -20.202 -1.201 -8.953 1.00 46.51 132 VAL B CA 1
ATOM 1733 C C . VAL B 1 132 ? -20.240 -0.440 -10.266 1.00 47.01 132 VAL B C 1
ATOM 1734 O O . VAL B 1 132 ? -21.322 -0.148 -10.793 1.00 47.55 132 VAL B O 1
ATOM 1738 N N . LYS B 1 133 ? -19.067 -0.167 -10.820 1.00 49.07 133 LYS B N 1
ATOM 1739 C CA . LYS B 1 133 ? -18.984 0.333 -12.178 1.00 49.22 133 LYS B CA 1
ATOM 1740 C C . LYS B 1 133 ? -17.825 -0.358 -12.879 1.00 48.55 133 LYS B C 1
ATOM 1741 O O . LYS B 1 133 ? -16.785 -0.635 -12.271 1.00 48.20 133 LYS B O 1
ATOM 1743 N N . ALA B 1 134 ? -18.007 -0.594 -14.174 1.00 52.73 134 ALA B N 1
ATOM 1744 C CA . ALA B 1 134 ? -16.957 -1.075 -15.052 1.00 51.94 134 ALA B CA 1
ATOM 1745 C C . ALA B 1 134 ? -16.159 0.098 -15.606 1.00 52.80 134 ALA B C 1
ATOM 1746 O O . ALA B 1 134 ? -16.690 1.197 -15.805 1.00 53.80 134 ALA B O 1
ATOM 1748 N N . ASP B 1 135 ? -14.880 -0.155 -15.879 1.00 55.65 135 ASP B N 1
ATOM 1749 C CA . ASP B 1 135 ? -13.914 0.881 -16.251 1.00 56.10 135 ASP B CA 1
ATOM 1750 C C . ASP B 1 135 ? -13.721 1.863 -15.109 1.00 56.59 135 ASP B C 1
ATOM 1751 O O . ASP B 1 135 ? -12.761 2.645 -15.111 1.00 57.49 135 ASP B O 1
#

B-factor: mean 49.99, std 5.36, range [36.53, 65.89]